Protein AF-A0A1M7CKA9-F1 (afdb_monomer)

pLDDT: mean 76.18, std 15.09, range [37.72, 97.0]

Secondary structure (DSSP, 8-state):
-HHHHHHHHHHHHHHHHHHHHHHHHHHHHHHHHHHHHHHHHHHHHHHHHHHHHHHHHHHHHHHHHHHHHHHH-B-TTS-B--TT-HHHHHHHHHHHHHHHHHHHHHHHHHHHHHHHHT--TT--HHHHHHHHHHHHHHHHHHH--SEEEEEHHHHHHHHT-SSHHHHHHHHHHHHHHSTTEEEEEGGGS-TTS-TTS----EEEEEETT-TTHHHHHHHHH--

Mean predicted aligned error: 18.53 Å

Structure (mmCIF, N/CA/C/O backbone):
data_AF-A0A1M7CKA9-F1
#
_entry.id   AF-A0A1M7CKA9-F1
#
loop_
_atom_site.group_PDB
_atom_site.id
_atom_site.type_symbol
_atom_site.label_atom_id
_atom_site.label_alt_id
_atom_site.label_comp_id
_atom_site.label_asym_id
_atom_site.label_entity_id
_atom_site.label_seq_id
_atom_site.pdbx_PDB_ins_code
_atom_site.Cartn_x
_atom_site.Cartn_y
_atom_site.Cartn_z
_atom_site.occupancy
_atom_site.B_iso_or_equiv
_atom_site.auth_seq_id
_atom_site.auth_comp_id
_atom_site.auth_asym_id
_atom_site.auth_atom_id
_atom_site.pdbx_PDB_model_num
ATOM 1 N N . MET A 1 1 ? 32.915 -2.656 -45.182 1.00 61.59 1 MET A N 1
ATOM 2 C CA . MET A 1 1 ? 31.502 -2.237 -45.080 1.00 61.59 1 MET A CA 1
ATOM 3 C C . MET A 1 1 ? 30.787 -2.844 -43.874 1.00 61.59 1 MET A C 1
ATOM 5 O O . MET A 1 1 ? 30.196 -2.078 -43.142 1.00 61.59 1 MET A O 1
ATOM 9 N N . GLY A 1 2 ? 30.867 -4.151 -43.584 1.00 77.25 2 GLY A N 1
ATOM 10 C CA . GLY A 1 2 ? 30.130 -4.726 -42.435 1.00 77.25 2 GLY A CA 1
ATOM 11 C C . GLY A 1 2 ? 30.556 -4.245 -41.034 1.00 77.25 2 GLY A C 1
ATOM 12 O O . GLY A 1 2 ? 29.707 -4.083 -40.169 1.00 77.25 2 GLY A O 1
ATOM 13 N N . GLY A 1 3 ? 31.848 -3.984 -40.802 1.00 84.38 3 GLY A N 1
ATOM 14 C CA . GLY A 1 3 ? 32.339 -3.559 -39.479 1.00 84.38 3 GLY A CA 1
ATOM 15 C C . GLY A 1 3 ? 31.969 -2.125 -39.086 1.00 84.38 3 GLY A C 1
ATOM 16 O O . GLY A 1 3 ? 31.786 -1.847 -37.911 1.00 84.38 3 GLY A O 1
ATOM 17 N N . GLU A 1 4 ? 31.824 -1.231 -40.062 1.00 88.88 4 GLU A N 1
ATOM 18 C CA . GLU A 1 4 ? 31.474 0.179 -39.837 1.00 88.88 4 GLU A CA 1
ATOM 19 C C . GLU A 1 4 ? 29.993 0.323 -39.465 1.00 88.88 4 GLU A C 1
ATOM 21 O O . GLU A 1 4 ? 29.666 0.989 -38.492 1.00 88.88 4 GLU A O 1
ATOM 26 N N . VAL A 1 5 ? 29.120 -0.437 -40.137 1.00 88.56 5 VAL A N 1
ATOM 27 C CA . VAL A 1 5 ? 27.686 -0.526 -39.809 1.00 88.56 5 VAL A CA 1
ATOM 28 C C . VAL A 1 5 ? 27.461 -1.108 -38.409 1.00 88.56 5 VAL A C 1
ATOM 30 O O . VAL A 1 5 ? 26.604 -0.633 -37.672 1.00 88.56 5 VAL A O 1
ATOM 33 N N . LEU A 1 6 ? 28.241 -2.120 -38.011 1.00 91.75 6 LEU A N 1
ATOM 34 C CA . LEU A 1 6 ? 28.154 -2.681 -36.659 1.00 91.75 6 LEU A CA 1
ATOM 35 C C . LEU A 1 6 ? 28.606 -1.685 -35.585 1.00 91.75 6 LEU A C 1
ATOM 37 O O . LEU A 1 6 ? 28.001 -1.638 -34.518 1.00 91.75 6 LEU A O 1
ATOM 41 N N . LEU A 1 7 ? 29.651 -0.896 -35.853 1.00 94.00 7 LEU A N 1
ATOM 42 C CA . LEU A 1 7 ? 30.114 0.148 -34.934 1.00 94.00 7 LEU A CA 1
ATOM 43 C C . LEU A 1 7 ? 29.067 1.251 -34.757 1.00 94.00 7 LEU A C 1
ATOM 45 O O . LEU A 1 7 ? 28.860 1.702 -33.636 1.00 94.00 7 LEU A O 1
ATOM 49 N N . GLU A 1 8 ? 28.386 1.640 -35.832 1.00 94.44 8 GLU A N 1
ATOM 50 C CA . GLU A 1 8 ? 27.325 2.650 -35.793 1.00 94.44 8 GLU A CA 1
ATOM 51 C C . GLU A 1 8 ? 26.109 2.163 -34.984 1.00 94.44 8 GLU A C 1
ATOM 53 O O . GLU A 1 8 ? 25.644 2.864 -34.088 1.00 94.44 8 GLU A O 1
ATOM 58 N N . GLN A 1 9 ? 25.684 0.910 -35.184 1.00 93.69 9 GLN A N 1
ATOM 59 C CA . GLN A 1 9 ? 24.617 0.281 -34.388 1.00 93.69 9 GLN A CA 1
ATOM 60 C C . GLN A 1 9 ? 24.980 0.135 -32.903 1.00 93.69 9 GLN A C 1
ATOM 62 O O . GLN A 1 9 ? 24.132 0.292 -32.025 1.00 93.69 9 GLN A O 1
ATOM 67 N N . LEU A 1 10 ? 26.241 -0.192 -32.604 1.00 95.00 10 LEU A N 1
ATOM 68 C CA . LEU A 1 10 ? 26.740 -0.256 -31.229 1.00 95.00 10 LEU A CA 1
ATOM 69 C C . LEU A 1 10 ? 26.755 1.128 -30.578 1.00 95.00 10 LEU A C 1
ATOM 71 O O . LEU A 1 10 ? 26.358 1.237 -29.422 1.00 95.00 10 LEU A O 1
ATOM 75 N N . ALA A 1 11 ? 27.174 2.166 -31.304 1.00 95.44 11 ALA A N 1
ATOM 76 C CA . ALA A 1 11 ? 27.199 3.535 -30.799 1.00 95.44 11 ALA A CA 1
ATOM 77 C C . ALA A 1 11 ? 25.789 4.049 -30.473 1.00 95.44 11 ALA A C 1
ATOM 79 O O . ALA A 1 11 ? 25.579 4.598 -29.395 1.00 95.44 11 ALA A O 1
ATOM 80 N N . GLU A 1 12 ? 24.816 3.801 -31.354 1.00 96.38 12 GLU A N 1
ATOM 81 C CA . GLU A 1 12 ? 23.409 4.149 -31.118 1.00 96.38 12 GLU A CA 1
ATOM 82 C C . GLU A 1 12 ? 22.859 3.435 -29.878 1.00 96.38 12 GLU A C 1
ATOM 84 O O . GLU A 1 12 ? 22.294 4.056 -28.981 1.00 96.38 12 GLU A O 1
ATOM 89 N N . ARG A 1 13 ? 23.117 2.129 -29.761 1.00 94.88 13 ARG A N 1
ATOM 90 C CA . ARG A 1 13 ? 22.670 1.344 -28.608 1.00 94.88 13 ARG A CA 1
ATOM 91 C C . ARG A 1 13 ? 23.343 1.763 -27.297 1.00 94.88 13 ARG A C 1
ATOM 93 O O . ARG A 1 13 ? 22.722 1.636 -26.245 1.00 94.88 13 ARG A O 1
ATOM 100 N N . VAL A 1 14 ? 24.597 2.218 -27.335 1.00 96.62 14 VAL A N 1
ATOM 101 C CA . VAL A 1 14 ? 25.282 2.777 -26.158 1.00 96.62 14 VAL A CA 1
ATOM 102 C C . VAL A 1 14 ? 24.628 4.090 -25.742 1.00 96.62 14 VAL A C 1
ATOM 104 O O . VAL A 1 14 ? 24.279 4.215 -24.574 1.00 96.62 14 VAL A O 1
ATOM 107 N N . ALA A 1 15 ? 24.365 5.002 -26.681 1.00 96.06 15 ALA A N 1
ATOM 108 C CA . ALA A 1 15 ? 23.693 6.268 -26.386 1.00 96.06 15 ALA A CA 1
ATOM 109 C C . ALA A 1 15 ? 22.289 6.056 -25.783 1.00 96.06 15 ALA A C 1
ATOM 111 O O . ALA A 1 15 ? 21.927 6.690 -24.792 1.00 96.06 15 ALA A O 1
ATOM 112 N N . ASP A 1 16 ? 21.522 5.101 -26.316 1.00 97.00 16 ASP A N 1
ATOM 113 C CA . ASP A 1 16 ? 20.218 4.715 -25.764 1.00 97.00 16 ASP A CA 1
ATOM 114 C C . ASP A 1 16 ? 20.313 4.166 -24.333 1.00 97.00 16 ASP A C 1
ATOM 116 O O . ASP A 1 16 ? 19.422 4.387 -23.508 1.00 97.00 16 ASP A O 1
ATOM 120 N N . LEU A 1 17 ? 21.363 3.394 -24.037 1.00 96.06 17 LEU A N 1
ATOM 121 C CA . LEU A 1 17 ? 21.592 2.855 -22.699 1.00 96.06 17 LEU A CA 1
ATOM 122 C C . LEU A 1 17 ? 22.029 3.948 -21.724 1.00 96.06 17 LEU A C 1
ATOM 124 O O . LEU A 1 17 ? 21.530 3.958 -20.604 1.00 96.06 17 LEU A O 1
ATOM 128 N N . GLU A 1 18 ? 22.893 4.872 -22.144 1.00 96.44 18 GLU A N 1
ATOM 129 C CA . GLU A 1 18 ? 23.312 6.027 -21.340 1.00 96.44 18 GLU A CA 1
ATOM 130 C C . GLU A 1 18 ? 22.104 6.886 -20.946 1.00 96.44 18 GLU A C 1
ATOM 132 O O . GLU A 1 18 ? 21.900 7.143 -19.762 1.00 96.44 18 GLU A O 1
ATOM 137 N N . ALA A 1 19 ? 21.223 7.204 -21.901 1.00 95.12 19 ALA A N 1
ATOM 138 C CA . ALA A 1 19 ? 19.998 7.957 -21.626 1.00 95.12 19 ALA A CA 1
ATOM 139 C C . ALA A 1 19 ? 19.041 7.216 -20.671 1.00 95.12 19 ALA A C 1
ATOM 141 O O . ALA A 1 19 ? 18.383 7.822 -19.825 1.00 95.12 19 ALA A O 1
ATOM 142 N N . LYS A 1 20 ? 18.950 5.882 -20.783 1.00 93.38 20 LYS A N 1
ATOM 143 C CA . LYS A 1 20 ? 18.147 5.068 -19.855 1.00 93.38 20 LYS A CA 1
ATOM 144 C C . LYS A 1 20 ? 18.738 5.039 -18.451 1.00 93.38 20 LYS A C 1
ATOM 146 O O . LYS A 1 20 ? 17.964 5.006 -17.500 1.00 93.38 20 LYS A O 1
ATOM 151 N N . VAL A 1 21 ? 20.064 5.005 -18.322 1.00 95.38 21 VAL A N 1
ATOM 152 C CA . VAL A 1 21 ? 20.744 5.049 -17.021 1.00 95.38 21 VAL A CA 1
ATOM 153 C C . VAL A 1 21 ? 20.491 6.395 -16.351 1.00 95.38 21 VAL A C 1
ATOM 155 O O . VAL A 1 21 ? 20.008 6.398 -15.225 1.00 95.38 21 VAL A O 1
ATOM 158 N N . GLU A 1 22 ? 20.673 7.506 -17.066 1.00 95.75 22 GLU A N 1
ATOM 159 C CA . GLU A 1 22 ? 20.406 8.856 -16.546 1.00 95.75 22 GLU A CA 1
ATOM 160 C C . GLU A 1 22 ? 18.954 9.000 -16.055 1.00 95.75 22 GLU A C 1
ATOM 162 O O . GLU A 1 22 ? 18.701 9.413 -14.925 1.00 95.75 22 GLU A O 1
ATOM 167 N N . ALA A 1 23 ? 17.976 8.530 -16.837 1.00 91.94 23 ALA A N 1
ATOM 168 C CA . ALA A 1 23 ? 16.571 8.554 -16.426 1.00 91.94 23 ALA A CA 1
ATOM 169 C C . ALA A 1 23 ? 16.270 7.679 -15.188 1.00 91.94 23 ALA A C 1
ATOM 171 O O . ALA A 1 23 ? 15.328 7.956 -14.438 1.00 91.94 23 ALA A O 1
ATOM 172 N N . GLN A 1 24 ? 17.024 6.593 -14.978 1.00 90.56 24 GLN A N 1
ATOM 173 C CA . GLN A 1 24 ? 16.893 5.760 -13.779 1.00 90.56 24 GLN A CA 1
ATOM 174 C C . GLN A 1 24 ? 17.547 6.412 -12.562 1.00 90.56 24 GLN A C 1
ATOM 176 O O . GLN A 1 24 ? 16.979 6.317 -11.476 1.00 90.56 24 GLN A O 1
ATOM 181 N N . GLU A 1 25 ? 18.679 7.091 -12.737 1.00 90.06 25 GLU A N 1
ATOM 182 C CA . GLU A 1 25 ? 19.339 7.867 -11.683 1.00 90.06 25 GLU A CA 1
ATOM 183 C C . GLU A 1 25 ? 18.416 8.988 -11.185 1.00 90.06 25 GLU A C 1
ATOM 185 O O . GLU A 1 25 ? 18.094 9.025 -10.000 1.00 90.06 25 GLU A O 1
ATOM 190 N N . GLU A 1 26 ? 17.832 9.785 -12.088 1.00 93.88 26 GLU A N 1
ATOM 191 C CA . GLU A 1 26 ? 16.864 10.833 -11.718 1.00 93.88 26 GLU A CA 1
ATOM 192 C C . GLU A 1 26 ? 15.628 10.275 -10.991 1.00 93.88 26 GLU A C 1
ATOM 194 O O . GLU A 1 26 ? 15.068 10.887 -10.070 1.00 93.88 26 GLU A O 1
ATOM 199 N N . ARG A 1 27 ? 15.156 9.095 -11.412 1.00 90.75 27 ARG A N 1
ATOM 200 C CA . ARG A 1 27 ? 14.055 8.405 -10.734 1.00 90.75 27 ARG A CA 1
ATOM 201 C C . ARG A 1 27 ? 14.474 7.924 -9.345 1.00 90.75 27 ARG A C 1
ATOM 203 O O . ARG A 1 27 ? 13.639 7.965 -8.440 1.00 90.75 27 ARG A O 1
ATOM 210 N N . GLY A 1 28 ? 15.713 7.462 -9.196 1.00 85.25 28 GLY A N 1
ATOM 211 C CA . GLY A 1 28 ? 16.326 7.083 -7.927 1.00 85.25 28 GLY A CA 1
ATOM 212 C C . GLY A 1 28 ? 16.326 8.250 -6.949 1.00 85.25 28 GLY A C 1
ATOM 213 O O . GLY A 1 28 ? 15.705 8.140 -5.893 1.00 85.25 28 GLY A O 1
ATOM 214 N N . ASP A 1 29 ? 16.871 9.392 -7.365 1.00 90.81 29 ASP A N 1
ATOM 215 C CA . ASP A 1 29 ? 16.938 10.614 -6.555 1.00 90.81 29 ASP A CA 1
ATOM 216 C C . ASP A 1 29 ? 15.545 11.066 -6.087 1.00 90.81 29 ASP A C 1
ATOM 218 O O . ASP A 1 29 ? 15.323 11.411 -4.925 1.00 90.81 29 ASP A O 1
ATOM 222 N N . ARG A 1 30 ? 14.547 11.012 -6.982 1.00 91.12 30 ARG A N 1
ATOM 223 C CA . ARG A 1 30 ? 13.160 11.351 -6.627 1.00 91.12 30 ARG A CA 1
ATOM 224 C C . ARG A 1 30 ? 12.568 10.383 -5.601 1.00 91.12 30 ARG A C 1
ATOM 226 O O . ARG A 1 30 ? 11.765 10.801 -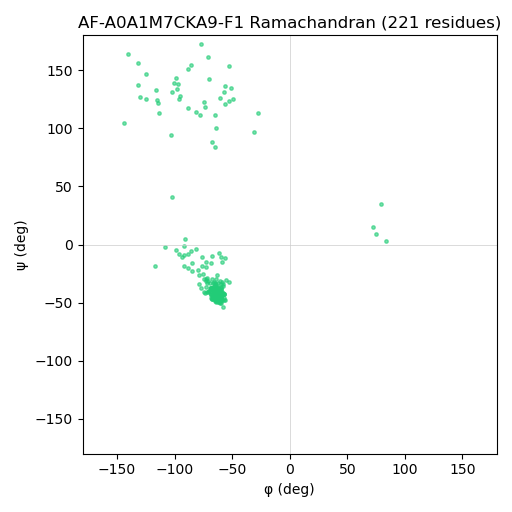4.765 1.00 91.12 30 ARG A O 1
ATOM 233 N N . LEU A 1 31 ? 12.874 9.091 -5.709 1.00 90.44 31 LEU A N 1
ATOM 234 C CA . LEU A 1 31 ? 12.381 8.092 -4.764 1.00 90.44 31 LEU A CA 1
ATOM 235 C C . LEU A 1 31 ? 13.048 8.244 -3.399 1.00 90.44 31 LEU A C 1
ATOM 237 O O . LEU A 1 31 ? 12.341 8.144 -2.401 1.00 90.44 31 LEU A O 1
ATOM 241 N N . GLU A 1 32 ? 14.348 8.526 -3.357 1.00 87.94 32 GLU A N 1
ATOM 242 C CA . GLU A 1 32 ? 15.089 8.786 -2.120 1.00 87.94 32 GLU A CA 1
ATOM 243 C C . GLU A 1 32 ? 14.500 9.989 -1.376 1.00 87.94 32 GLU A C 1
ATOM 245 O O . GLU A 1 32 ? 14.053 9.843 -0.239 1.00 87.94 32 GLU A O 1
ATOM 250 N N . ALA A 1 33 ? 14.307 11.118 -2.066 1.00 87.69 33 ALA A N 1
ATOM 251 C CA . ALA A 1 33 ? 13.666 12.299 -1.483 1.00 87.69 33 ALA A CA 1
ATOM 252 C C . ALA A 1 33 ? 12.244 12.015 -0.957 1.00 87.69 33 ALA A C 1
ATOM 254 O O . ALA A 1 33 ? 11.818 12.551 0.065 1.00 87.69 33 ALA A O 1
ATOM 255 N N . ARG A 1 34 ? 11.483 11.151 -1.644 1.00 87.69 34 ARG A N 1
ATOM 256 C CA . ARG A 1 34 ? 10.135 10.768 -1.200 1.00 87.69 34 ARG A CA 1
ATOM 257 C C . ARG A 1 34 ? 10.161 9.842 0.016 1.00 87.69 34 ARG A C 1
ATOM 259 O O . ARG A 1 34 ? 9.210 9.854 0.795 1.00 87.69 34 ARG A O 1
ATOM 266 N N . VAL A 1 35 ? 11.191 9.008 0.154 1.00 86.75 35 VAL A N 1
ATOM 267 C CA . VAL A 1 35 ? 11.383 8.164 1.338 1.00 86.75 35 VAL A CA 1
ATOM 268 C C . VAL A 1 35 ? 11.706 9.036 2.544 1.00 86.75 35 VAL A C 1
ATOM 270 O O . VAL A 1 35 ? 11.031 8.877 3.555 1.00 86.75 35 VAL A O 1
ATOM 273 N N . GLU A 1 36 ? 12.622 9.995 2.409 1.00 87.56 36 GLU A N 1
ATOM 274 C CA . GLU A 1 36 ? 12.954 10.948 3.479 1.00 87.56 36 GLU A CA 1
ATOM 275 C C . GLU A 1 36 ? 11.708 11.706 3.971 1.00 87.56 36 GLU A C 1
ATOM 277 O O . GLU A 1 36 ? 11.407 11.713 5.162 1.00 87.56 36 GLU A O 1
ATOM 282 N N . GLU A 1 37 ? 10.896 12.244 3.053 1.00 91.50 37 GLU A N 1
ATOM 283 C CA . GLU A 1 37 ? 9.640 12.930 3.401 1.00 91.50 37 GLU A CA 1
ATOM 284 C C . GLU A 1 37 ? 8.672 12.018 4.180 1.00 91.50 37 GLU A C 1
ATOM 286 O O . GLU A 1 37 ? 8.039 12.436 5.152 1.00 91.50 37 GLU A O 1
ATOM 291 N N . LEU A 1 38 ? 8.556 10.749 3.777 1.00 85.00 38 LEU A N 1
ATOM 292 C CA . LEU A 1 38 ? 7.701 9.779 4.463 1.00 85.00 38 LEU A CA 1
ATOM 293 C C . LEU A 1 38 ? 8.256 9.367 5.832 1.00 85.00 38 LEU A C 1
ATOM 295 O O . LEU A 1 38 ? 7.472 9.014 6.720 1.00 85.00 38 LEU A O 1
ATOM 299 N N . GLU A 1 39 ? 9.573 9.348 6.012 1.00 85.62 39 GLU A N 1
ATOM 300 C CA . GLU A 1 39 ? 10.209 9.085 7.303 1.00 85.62 39 GLU A CA 1
ATOM 301 C C . GLU A 1 39 ? 9.918 10.223 8.286 1.00 85.62 39 GLU A C 1
ATOM 303 O O . GLU A 1 39 ? 9.427 9.949 9.388 1.00 85.62 39 GLU A O 1
ATOM 308 N N . ASP A 1 40 ? 10.060 11.474 7.842 1.00 89.94 40 ASP A N 1
ATOM 309 C CA . ASP A 1 40 ? 9.714 12.671 8.618 1.00 89.94 40 ASP A CA 1
ATOM 310 C C . ASP A 1 40 ? 8.228 12.689 9.014 1.00 89.94 40 ASP A C 1
ATOM 312 O O . ASP A 1 40 ? 7.872 12.951 10.170 1.00 89.94 40 ASP A O 1
ATOM 316 N N . GLU A 1 41 ? 7.326 12.376 8.077 1.00 88.88 41 GLU A N 1
ATOM 317 C CA . GLU A 1 41 ? 5.891 12.270 8.367 1.00 88.88 41 GLU A CA 1
ATOM 318 C C . GLU A 1 41 ? 5.594 11.176 9.407 1.00 88.88 41 GLU A C 1
ATOM 320 O O . GLU A 1 41 ? 4.759 11.368 10.299 1.00 88.88 41 GLU A O 1
ATOM 325 N N . ASN A 1 42 ? 6.273 10.026 9.330 1.00 84.00 42 ASN A N 1
ATOM 326 C CA . ASN A 1 42 ? 6.090 8.946 10.301 1.00 84.00 42 ASN A CA 1
ATOM 327 C C . ASN A 1 42 ? 6.591 9.329 11.693 1.00 84.00 42 ASN A C 1
ATOM 329 O O . ASN A 1 42 ? 5.940 8.979 12.680 1.00 84.00 42 ASN A O 1
ATOM 333 N N . GLU A 1 43 ? 7.716 10.033 11.795 1.00 88.62 43 GLU A N 1
ATOM 334 C CA . GLU A 1 43 ? 8.221 10.515 13.080 1.00 88.62 43 GLU A CA 1
ATOM 335 C C . GLU A 1 43 ? 7.231 11.493 13.727 1.00 88.62 43 GLU A C 1
ATOM 337 O O . GLU A 1 43 ? 6.868 11.335 14.896 1.00 88.62 43 GLU A O 1
ATOM 342 N N . GLN A 1 44 ? 6.679 12.425 12.946 1.00 88.56 44 GLN A N 1
ATOM 343 C CA . GLN A 1 44 ? 5.648 13.350 13.425 1.00 88.56 44 GLN A CA 1
ATOM 344 C C . GLN A 1 44 ? 4.372 12.631 13.882 1.00 88.56 44 GLN A C 1
ATOM 346 O O . GLN A 1 44 ? 3.759 13.018 14.881 1.00 88.56 44 GLN A O 1
ATOM 351 N N . LEU A 1 45 ? 3.942 11.593 13.158 1.00 88.56 45 LEU A N 1
ATOM 352 C CA . LEU A 1 45 ? 2.776 10.795 13.544 1.00 88.56 45 LEU A CA 1
ATOM 353 C C . LEU A 1 45 ? 3.018 10.012 14.837 1.00 88.56 45 LEU A C 1
ATOM 355 O O . LEU A 1 45 ? 2.114 9.947 15.669 1.00 88.56 45 LEU A O 1
ATOM 359 N N . ARG A 1 46 ? 4.222 9.461 15.035 1.00 83.00 46 ARG A N 1
ATOM 360 C CA . ARG A 1 46 ? 4.601 8.793 16.291 1.00 83.00 46 ARG A CA 1
ATOM 361 C C . ARG A 1 46 ? 4.572 9.762 17.468 1.00 83.00 46 ARG A C 1
ATOM 363 O O . ARG A 1 46 ? 3.931 9.461 18.466 1.00 83.00 46 ARG A O 1
ATOM 370 N N . ALA A 1 47 ? 5.141 10.957 17.311 1.00 88.75 47 ALA A N 1
ATOM 371 C CA . ALA A 1 47 ? 5.119 11.971 18.365 1.00 88.75 47 ALA A CA 1
ATOM 372 C C . ALA A 1 47 ? 3.686 12.386 18.755 1.00 88.75 47 ALA A C 1
ATOM 374 O O . ALA A 1 47 ? 3.369 12.522 19.935 1.00 88.75 47 ALA A O 1
ATOM 375 N N . LYS A 1 48 ? 2.789 12.538 17.769 1.00 87.50 48 LYS A N 1
ATOM 376 C CA . LYS A 1 48 ? 1.363 12.813 18.025 1.00 87.50 48 LYS A CA 1
ATOM 377 C C . LYS A 1 48 ? 0.663 11.657 18.738 1.00 87.50 48 LYS A C 1
ATOM 379 O O . LYS A 1 48 ? -0.210 11.904 19.567 1.00 87.50 48 LYS A O 1
ATOM 384 N N . LEU A 1 49 ? 1.003 10.414 18.399 1.00 87.50 49 LEU A N 1
ATOM 385 C CA . LEU A 1 49 ? 0.449 9.238 19.065 1.00 87.50 49 LEU A CA 1
ATOM 386 C C . LEU A 1 49 ? 0.858 9.213 20.542 1.00 87.50 49 LEU A C 1
ATOM 388 O O . LEU A 1 49 ? -0.016 9.074 21.395 1.00 87.50 49 LEU A O 1
ATOM 392 N N . ASP A 1 50 ? 2.137 9.444 20.837 1.00 86.81 50 ASP A N 1
ATOM 393 C CA . ASP A 1 50 ? 2.654 9.501 22.209 1.00 86.81 50 ASP A CA 1
ATOM 394 C C . ASP A 1 50 ? 1.948 10.597 23.032 1.00 86.81 50 ASP A C 1
ATOM 396 O O . ASP A 1 50 ? 1.507 10.357 24.160 1.00 86.81 50 ASP A O 1
ATOM 400 N N . GLU A 1 51 ? 1.741 11.787 22.450 1.00 90.19 51 GLU A N 1
ATOM 401 C CA . GLU A 1 51 ? 0.990 12.875 23.094 1.00 90.19 51 GLU A CA 1
ATOM 402 C C . GLU A 1 51 ? -0.460 12.468 23.410 1.00 90.19 51 GLU A C 1
ATOM 404 O O . GLU A 1 51 ? -0.971 12.732 24.507 1.00 90.19 51 GLU A O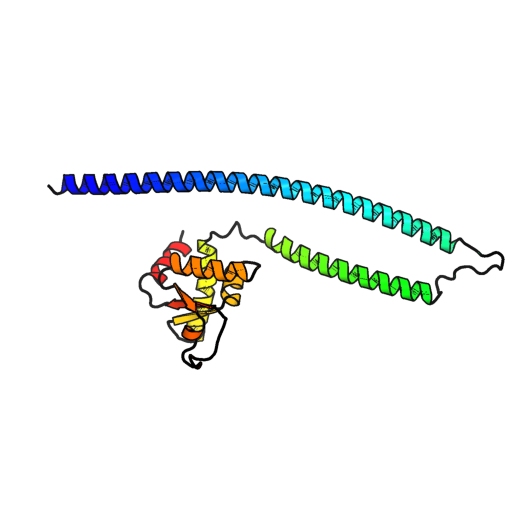 1
ATOM 409 N N . GLN A 1 52 ? -1.135 11.791 22.475 1.00 85.69 52 GLN A N 1
ATOM 410 C CA . GLN A 1 52 ? -2.493 11.300 22.703 1.00 85.69 52 GLN A CA 1
ATOM 411 C C . GLN A 1 52 ? -2.551 10.206 23.771 1.00 85.69 52 GLN A C 1
ATOM 413 O O . GLN A 1 52 ? -3.493 10.188 24.571 1.00 85.69 52 GLN A O 1
ATOM 418 N N . GLU A 1 53 ? -1.568 9.310 23.818 1.00 85.75 53 GLU A N 1
ATOM 419 C CA . GLU A 1 53 ? -1.480 8.283 24.855 1.00 85.75 53 GLU A CA 1
ATOM 420 C C . GLU A 1 53 ? -1.313 8.907 26.244 1.00 85.75 53 GLU A C 1
ATOM 422 O O . GLU A 1 53 ? -2.049 8.545 27.170 1.00 85.75 53 GLU A O 1
ATOM 427 N N . GLU A 1 54 ? -0.433 9.902 26.391 1.00 88.38 54 GLU A N 1
ATOM 428 C CA . GLU A 1 54 ? -0.289 10.653 27.640 1.00 88.38 54 GLU A CA 1
ATOM 429 C C . GLU A 1 54 ? -1.587 11.358 28.046 1.00 88.38 54 GLU A C 1
ATOM 431 O O . GLU A 1 54 ? -2.006 11.292 29.209 1.00 88.38 54 GLU A O 1
ATOM 436 N N . GLN A 1 55 ? -2.253 12.030 27.102 1.00 86.00 55 GLN A N 1
ATOM 437 C CA . GLN A 1 55 ? -3.521 12.700 27.373 1.00 86.00 55 GLN A CA 1
ATOM 438 C C . GLN A 1 55 ? -4.579 11.696 27.846 1.00 86.00 55 GLN A C 1
ATOM 440 O O . GLN A 1 55 ? -5.285 11.954 28.825 1.00 86.00 55 GLN A O 1
ATOM 445 N N . ASN A 1 56 ? -4.659 10.528 27.205 1.00 86.75 56 ASN A N 1
ATOM 446 C CA . ASN A 1 56 ? -5.591 9.470 27.582 1.00 86.75 56 ASN A CA 1
ATOM 447 C C . ASN A 1 56 ? -5.301 8.950 28.998 1.00 86.75 56 ASN A C 1
ATOM 449 O O . ASN A 1 56 ? -6.220 8.812 29.806 1.00 86.75 56 ASN A O 1
ATOM 453 N N . GLN A 1 57 ? -4.027 8.740 29.347 1.00 86.50 57 GLN A N 1
ATOM 454 C CA . GLN A 1 57 ? -3.626 8.353 30.703 1.00 86.50 57 GLN A CA 1
ATOM 455 C C . GLN A 1 57 ? -4.041 9.400 31.747 1.00 86.50 57 GLN A C 1
ATOM 457 O O . GLN A 1 57 ? -4.601 9.042 32.788 1.00 86.50 57 GLN A O 1
ATOM 462 N N . ARG A 1 58 ? -3.846 10.697 31.463 1.00 83.38 58 ARG A N 1
ATOM 463 C CA . ARG A 1 58 ? -4.279 11.790 32.355 1.00 83.38 58 ARG A CA 1
ATOM 464 C C . ARG A 1 58 ? -5.797 11.812 32.533 1.00 83.38 58 ARG A C 1
ATOM 466 O O . ARG A 1 58 ? -6.276 11.933 33.662 1.00 83.38 58 ARG A O 1
ATOM 473 N N . VAL A 1 59 ? -6.554 11.654 31.446 1.00 86.25 59 VAL A N 1
ATOM 474 C CA . VAL A 1 59 ? -8.024 11.585 31.491 1.00 86.25 59 VAL A CA 1
ATOM 475 C C . VAL A 1 59 ? -8.480 10.390 32.327 1.00 86.25 59 VAL A C 1
ATOM 477 O O . VAL A 1 59 ? -9.287 10.567 33.237 1.00 86.25 59 VAL A O 1
ATOM 480 N N . ARG A 1 60 ? -7.915 9.196 32.106 1.00 83.25 60 ARG A N 1
ATOM 481 C CA . ARG A 1 60 ? -8.226 7.992 32.898 1.00 83.25 60 ARG A CA 1
ATOM 482 C C . ARG A 1 60 ? -7.967 8.195 34.390 1.00 83.25 60 ARG A C 1
ATOM 484 O O . ARG A 1 60 ? -8.794 7.801 35.215 1.00 83.25 60 ARG A O 1
ATOM 491 N N . ALA A 1 61 ? -6.851 8.831 34.746 1.00 79.19 61 ALA A N 1
ATOM 492 C CA . ALA A 1 61 ? -6.531 9.144 36.137 1.00 79.19 61 ALA A CA 1
ATOM 493 C C . ALA A 1 61 ? -7.536 10.135 36.757 1.00 79.19 61 ALA A C 1
ATOM 495 O O . ALA A 1 61 ? -7.991 9.925 37.882 1.00 79.19 61 ALA A O 1
ATOM 496 N N . SER A 1 62 ? -7.927 11.183 36.021 1.00 74.88 62 SER A N 1
ATOM 497 C CA . SER A 1 62 ? -8.937 12.149 36.474 1.00 74.88 62 SER A CA 1
ATOM 498 C C . SER A 1 62 ? -10.305 11.497 36.664 1.00 74.88 62 SER A C 1
ATOM 500 O O . SER A 1 62 ? -10.939 11.703 37.694 1.00 74.88 62 SER A O 1
ATOM 502 N N . VAL A 1 63 ? -10.744 10.675 35.707 1.00 82.38 63 VAL A N 1
ATOM 503 C CA . VAL A 1 63 ? -12.017 9.945 35.792 1.00 82.38 63 VAL A CA 1
ATOM 504 C C . VAL A 1 63 ? -12.019 9.006 36.997 1.00 82.38 63 VAL A C 1
ATOM 506 O O . VAL A 1 63 ? -12.981 8.993 37.756 1.00 82.38 63 VAL A O 1
ATOM 509 N N . SER A 1 64 ? -10.923 8.280 37.233 1.00 80.56 64 SER A N 1
ATOM 510 C CA . SER A 1 64 ? -10.795 7.400 38.403 1.00 80.56 64 SER A CA 1
ATOM 511 C C . SER A 1 64 ? -10.910 8.170 39.721 1.00 80.56 64 SER A C 1
ATOM 513 O O . SER A 1 64 ? -11.567 7.698 40.646 1.00 80.56 64 SER A O 1
ATOM 515 N N . ARG A 1 65 ? -10.314 9.370 39.805 1.00 73.75 65 ARG A N 1
ATOM 516 C CA . ARG A 1 65 ? -10.461 10.248 40.974 1.00 73.75 65 ARG A CA 1
ATOM 517 C C . ARG A 1 65 ? -11.918 10.671 41.167 1.00 73.75 65 ARG A C 1
ATOM 519 O O . ARG A 1 65 ? -12.442 10.472 42.250 1.00 73.75 65 ARG A O 1
ATOM 526 N N . ILE A 1 66 ? -12.581 11.151 40.114 1.00 78.25 66 ILE A N 1
ATOM 527 C CA . ILE A 1 66 ? -13.994 11.564 40.172 1.00 78.25 66 ILE A CA 1
ATOM 528 C C . ILE A 1 66 ? -14.893 10.403 40.613 1.00 78.25 66 ILE A C 1
ATOM 530 O O . ILE A 1 66 ? -15.770 10.599 41.443 1.00 78.25 66 ILE A O 1
ATOM 534 N N . ILE A 1 67 ? -14.675 9.189 40.096 1.00 78.06 67 ILE A N 1
ATOM 535 C CA . ILE A 1 67 ? -15.441 8.003 40.508 1.00 78.06 67 ILE A CA 1
ATOM 536 C C . ILE A 1 67 ? -15.290 7.751 42.011 1.00 78.06 67 ILE A C 1
ATOM 538 O O . ILE A 1 67 ? -16.277 7.439 42.676 1.00 78.06 67 ILE A O 1
ATOM 542 N N . ASN A 1 68 ? -14.075 7.878 42.548 1.00 71.00 68 ASN A N 1
ATOM 543 C CA . ASN A 1 68 ? -13.838 7.717 43.981 1.00 71.00 68 ASN A CA 1
ATOM 544 C C . ASN A 1 68 ? -14.496 8.844 44.785 1.00 71.00 68 ASN A C 1
ATOM 546 O O . ASN A 1 68 ? -15.216 8.546 45.732 1.00 71.00 68 ASN A O 1
ATOM 550 N N . ASP A 1 69 ? -14.346 10.099 44.355 1.00 73.31 69 ASP A N 1
ATOM 551 C CA . ASP A 1 69 ? -14.967 11.258 45.007 1.00 73.31 69 ASP A CA 1
ATOM 552 C C . ASP A 1 69 ? -16.504 11.122 45.037 1.00 73.31 69 ASP A C 1
ATOM 554 O O . ASP A 1 69 ? -17.134 11.389 46.056 1.00 73.31 69 ASP A O 1
ATOM 558 N N . VAL A 1 70 ? -17.120 10.645 43.947 1.00 70.88 70 VAL A N 1
ATOM 559 C CA . VAL A 1 70 ? -18.569 10.387 43.854 1.00 70.88 70 VAL A CA 1
ATOM 560 C C . VAL A 1 70 ? -19.002 9.208 44.730 1.00 70.88 70 VAL A C 1
ATOM 562 O O . VAL A 1 70 ? -20.072 9.266 45.329 1.00 70.88 70 VAL A O 1
ATOM 565 N N . ARG A 1 71 ? -18.196 8.143 44.833 1.00 65.94 71 ARG A N 1
ATOM 566 C CA . ARG A 1 71 ? -18.476 7.012 45.740 1.00 65.94 71 ARG A CA 1
ATOM 567 C C . ARG A 1 71 ? -18.396 7.412 47.209 1.00 65.94 71 ARG A C 1
ATOM 569 O O . ARG A 1 71 ? -19.176 6.912 48.014 1.00 65.94 71 ARG A O 1
ATOM 576 N N . GLU A 1 72 ? -17.438 8.266 47.556 1.00 64.94 72 GLU A N 1
ATOM 577 C CA . GLU A 1 72 ? -17.256 8.782 48.915 1.00 64.94 72 GLU A CA 1
ATOM 578 C C . GLU A 1 72 ? -18.284 9.870 49.262 1.00 64.94 72 GLU A C 1
ATOM 580 O O . GLU A 1 72 ? -18.548 10.116 50.442 1.00 64.94 72 GLU A O 1
ATOM 585 N N . TYR A 1 73 ? -18.923 10.472 48.253 1.00 65.50 73 TYR A N 1
ATOM 586 C CA . TYR A 1 73 ? -20.017 11.417 48.434 1.00 65.50 73 TYR A CA 1
ATOM 587 C C . TYR A 1 73 ? -21.232 10.727 49.072 1.00 65.50 73 TYR A C 1
ATOM 589 O O . TYR A 1 73 ? -22.019 10.037 48.422 1.00 65.50 73 TYR A O 1
ATOM 597 N N . SER A 1 74 ? -21.384 10.926 50.379 1.00 57.19 74 SER A N 1
ATOM 598 C CA . SER A 1 74 ? -22.593 10.590 51.130 1.00 57.19 74 SER A CA 1
ATOM 599 C C . SER A 1 74 ? -23.463 11.838 51.218 1.00 57.19 74 SER A C 1
ATOM 601 O O . SER A 1 74 ? -22.976 12.902 51.605 1.00 57.19 74 SER A O 1
ATOM 603 N N . SER A 1 75 ? -24.735 11.734 50.842 1.00 57.69 75 SER A N 1
ATOM 604 C CA . SER A 1 75 ? -25.674 12.845 50.991 1.00 57.69 75 SER A CA 1
ATOM 605 C C . SER A 1 75 ? -26.018 13.073 52.476 1.00 57.69 75 SER A C 1
ATOM 607 O O . SER A 1 75 ? -25.828 12.193 53.320 1.00 57.69 75 SER A O 1
ATOM 609 N N . GLU A 1 76 ? -26.544 14.256 52.817 1.00 55.19 76 GLU A N 1
ATOM 610 C CA . GLU A 1 76 ? -26.952 14.607 54.191 1.00 55.19 76 GLU A CA 1
ATOM 611 C C . GLU A 1 76 ? -28.032 13.670 54.780 1.00 55.19 76 GLU A C 1
ATOM 613 O O . GLU A 1 76 ? -28.223 13.651 55.995 1.00 55.19 76 GLU A O 1
ATOM 618 N N . ASP A 1 77 ? -28.714 12.868 53.950 1.00 57.16 77 ASP A N 1
ATOM 619 C CA . ASP A 1 77 ? -29.722 11.887 54.378 1.00 57.16 77 ASP A CA 1
ATOM 620 C C . ASP A 1 77 ? -29.161 10.469 54.632 1.00 57.16 77 ASP A C 1
ATOM 622 O O . ASP A 1 77 ? -29.899 9.577 55.057 1.00 57.16 77 ASP A O 1
ATOM 626 N N . GLY A 1 78 ? -27.855 10.260 54.422 1.00 58.12 78 GLY A N 1
ATOM 627 C CA . GLY A 1 78 ? -27.185 8.971 54.601 1.00 58.12 78 GLY A CA 1
ATOM 628 C C . GLY A 1 78 ? -27.291 8.018 53.406 1.00 58.12 78 GLY A C 1
ATOM 629 O O . GLY A 1 78 ? -26.775 6.901 53.486 1.00 58.12 78 GLY A O 1
ATOM 630 N N . SER A 1 79 ? -27.913 8.426 52.296 1.00 56.28 79 SER A N 1
ATOM 631 C CA . SER A 1 79 ? -27.833 7.694 51.033 1.00 56.28 79 SER A CA 1
ATOM 632 C C . SER A 1 79 ? -26.452 7.892 50.403 1.00 56.28 79 SER A C 1
ATOM 634 O O . SER A 1 79 ? -26.027 9.005 50.084 1.00 56.28 79 SER A O 1
ATOM 636 N N . SER A 1 80 ? -25.717 6.791 50.239 1.00 59.47 80 SER A N 1
ATOM 637 C CA . SER A 1 80 ? -24.567 6.753 49.341 1.00 59.47 80 SER A CA 1
ATOM 638 C C . SER A 1 80 ? -25.050 6.427 47.931 1.00 59.47 80 SER A C 1
ATOM 640 O O . SER A 1 80 ? -26.095 5.792 47.743 1.00 59.47 80 SER A O 1
ATOM 642 N N . VAL A 1 81 ? -24.293 6.854 46.920 1.00 57.56 81 VAL A N 1
ATOM 643 C CA . VAL A 1 81 ? -24.480 6.358 45.555 1.00 57.56 81 VAL A CA 1
ATOM 644 C C . VAL A 1 81 ? -24.075 4.883 45.560 1.00 57.56 81 VAL A C 1
ATOM 646 O O . VAL A 1 81 ? -22.910 4.538 45.375 1.00 57.56 81 VAL A O 1
ATOM 649 N N . ASP A 1 82 ? -25.034 4.010 45.865 1.00 60.03 82 ASP A N 1
ATOM 650 C CA . ASP A 1 82 ? -24.822 2.571 45.889 1.00 60.03 82 ASP A CA 1
ATOM 651 C C . ASP A 1 82 ? -24.303 2.118 44.515 1.00 60.03 82 ASP A C 1
ATOM 653 O O . ASP A 1 82 ? -24.858 2.470 43.468 1.00 60.03 82 ASP A O 1
ATOM 657 N N . ALA A 1 83 ? -23.224 1.333 44.513 1.00 53.69 83 ALA A N 1
ATOM 658 C CA . ALA A 1 83 ? -22.581 0.812 43.306 1.00 53.69 83 ALA A CA 1
ATOM 659 C C . ALA A 1 83 ? -23.530 -0.055 42.452 1.00 53.69 83 ALA A C 1
ATOM 661 O O . ALA A 1 83 ? -23.208 -0.389 41.312 1.00 53.69 83 ALA A O 1
ATOM 662 N N . THR A 1 84 ? -24.699 -0.394 42.996 1.00 54.34 84 THR A N 1
ATOM 663 C CA . THR A 1 84 ? -25.798 -1.112 42.348 1.00 54.34 84 THR A CA 1
ATOM 664 C C . THR A 1 84 ? -26.838 -0.213 41.670 1.00 54.34 84 THR A C 1
ATOM 666 O O . THR A 1 84 ? -27.835 -0.729 41.162 1.00 54.34 84 THR A O 1
ATOM 669 N N . SER A 1 85 ? -26.636 1.112 41.624 1.00 61.31 85 SER A N 1
ATOM 670 C CA . SER A 1 85 ? -27.552 2.026 40.933 1.00 61.31 85 SER A CA 1
ATOM 671 C C . SER A 1 85 ? -27.720 1.611 39.458 1.00 61.31 85 SER A C 1
ATOM 673 O O . SER A 1 85 ? -26.731 1.592 38.715 1.00 61.31 85 SER A O 1
ATOM 675 N N . PRO A 1 86 ? -28.949 1.301 38.995 1.00 61.66 86 PRO A N 1
ATOM 676 C CA . PRO A 1 86 ? -29.199 0.780 37.648 1.00 61.66 86 PRO A CA 1
ATOM 677 C C . PRO A 1 86 ? -28.656 1.675 36.528 1.00 61.66 86 PRO A C 1
ATOM 679 O O . PRO A 1 86 ? -28.240 1.177 35.485 1.00 61.66 86 PRO A O 1
ATOM 682 N N . ASN A 1 87 ? -28.618 2.989 36.762 1.00 63.34 87 ASN A N 1
ATOM 683 C CA . ASN A 1 87 ? -28.119 3.960 35.790 1.00 63.34 87 ASN A CA 1
ATOM 684 C C . ASN A 1 87 ? -26.595 3.881 35.617 1.00 63.34 87 ASN A C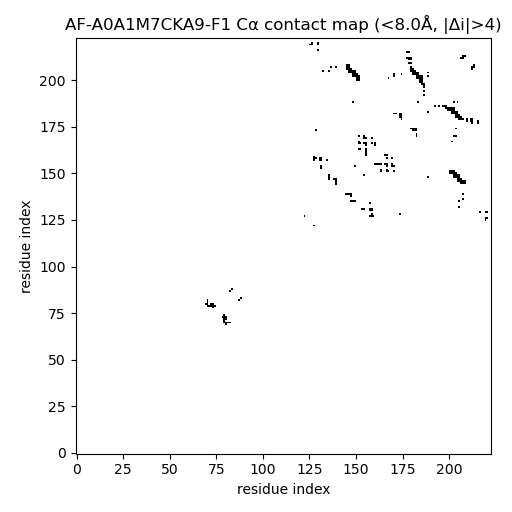 1
ATOM 686 O O . ASN A 1 87 ? -26.124 3.905 34.486 1.00 63.34 87 ASN A O 1
ATOM 690 N N . LEU A 1 88 ? -25.830 3.702 36.703 1.00 61.97 88 LEU A N 1
ATOM 691 C CA . LEU A 1 88 ? -24.369 3.548 36.631 1.00 61.97 88 LEU A CA 1
ATOM 692 C C . LEU A 1 88 ? -23.972 2.237 35.946 1.00 61.97 88 LEU A C 1
ATOM 694 O O . LEU A 1 88 ? -23.011 2.203 35.182 1.00 61.97 88 LEU A O 1
ATOM 698 N N . VAL A 1 89 ? -24.730 1.164 36.187 1.00 62.69 89 VAL A N 1
ATOM 699 C CA . VAL A 1 89 ? -24.514 -0.131 35.527 1.00 62.69 89 VAL A CA 1
ATOM 700 C C . VAL A 1 89 ? -24.787 -0.030 34.023 1.00 62.69 89 VAL A C 1
ATOM 702 O O . VAL A 1 89 ? -24.003 -0.541 33.223 1.00 62.69 89 VAL A O 1
ATOM 705 N N . ALA A 1 90 ? -25.863 0.656 33.626 1.00 67.75 90 ALA A N 1
ATOM 706 C CA . ALA A 1 90 ? -26.199 0.864 32.219 1.00 67.75 90 ALA A CA 1
ATOM 707 C C . ALA A 1 90 ? -25.164 1.744 31.493 1.00 67.75 90 ALA A C 1
ATOM 709 O O . ALA A 1 90 ? -24.760 1.434 30.374 1.00 67.75 90 ALA A O 1
ATOM 710 N N . GLU A 1 91 ? -24.693 2.811 32.137 1.00 69.56 91 GLU A N 1
ATOM 711 C CA . GLU A 1 91 ? -23.705 3.725 31.558 1.00 69.56 91 GLU A CA 1
ATOM 712 C C . GLU A 1 91 ? -22.318 3.071 31.445 1.00 69.56 91 GLU A C 1
ATOM 714 O O . GLU A 1 91 ? -21.671 3.168 30.403 1.00 69.56 91 GLU A O 1
ATOM 719 N N . ALA A 1 92 ? -21.905 2.291 32.452 1.00 67.50 92 ALA A N 1
ATOM 720 C CA . ALA A 1 92 ? -20.680 1.493 32.391 1.00 67.50 92 ALA A CA 1
ATOM 721 C C . ALA A 1 92 ? -20.722 0.427 31.281 1.00 67.50 92 ALA A C 1
ATOM 723 O O . ALA A 1 92 ? -19.708 0.186 30.623 1.00 67.50 92 ALA A O 1
ATOM 724 N N . ALA A 1 93 ? -21.884 -0.191 31.043 1.00 69.12 93 ALA A N 1
ATOM 725 C CA . ALA A 1 93 ? -22.063 -1.148 29.954 1.00 69.12 93 ALA A CA 1
ATOM 726 C C . ALA A 1 93 ? -21.946 -0.480 28.573 1.00 69.12 93 ALA A C 1
ATOM 728 O O . ALA A 1 93 ? -21.263 -1.015 27.699 1.00 69.12 93 ALA A O 1
ATOM 729 N N . ASN A 1 94 ? -22.541 0.703 28.391 1.00 72.31 94 ASN A N 1
ATOM 730 C CA . ASN A 1 94 ? -22.439 1.459 27.139 1.00 72.31 94 ASN A CA 1
ATOM 731 C C . ASN A 1 94 ? -20.998 1.901 26.856 1.00 72.31 94 ASN A C 1
ATOM 733 O O . ASN A 1 94 ? -20.481 1.636 25.773 1.00 72.31 94 ASN A O 1
ATOM 737 N N . VAL A 1 95 ? -20.317 2.487 27.845 1.00 75.62 95 VAL A N 1
ATOM 738 C CA . VAL A 1 95 ? -18.914 2.909 27.696 1.00 75.62 95 VAL A CA 1
ATOM 739 C C . VAL A 1 95 ? -17.996 1.707 27.446 1.00 75.62 95 VAL A C 1
ATOM 741 O O . VAL A 1 95 ? -17.068 1.791 26.642 1.00 75.62 95 VAL A O 1
ATOM 744 N N . GLY A 1 96 ? -18.267 0.565 28.086 1.00 74.19 96 GLY A N 1
ATOM 745 C CA . GLY A 1 96 ? -17.565 -0.691 27.820 1.00 74.19 96 GLY A CA 1
ATOM 746 C C . GLY A 1 96 ? -17.737 -1.183 26.379 1.00 74.19 96 GLY A C 1
ATOM 747 O O . GLY A 1 96 ? -16.759 -1.617 25.770 1.00 74.19 96 GLY A O 1
ATOM 748 N N . GLY A 1 97 ? -18.946 -1.067 25.821 1.00 76.50 97 GLY A N 1
ATOM 749 C CA . GLY A 1 97 ? -19.232 -1.385 24.419 1.00 76.50 97 GLY A CA 1
ATOM 750 C C . GLY A 1 97 ? -18.493 -0.468 23.444 1.00 76.50 97 GLY A C 1
ATOM 751 O O . GLY A 1 97 ? -17.804 -0.946 22.547 1.00 76.50 97 GLY A O 1
ATOM 752 N N . GLU A 1 98 ? -18.535 0.846 23.670 1.00 75.62 98 GLU A N 1
ATOM 753 C CA . GLU A 1 98 ? -17.834 1.822 22.823 1.00 75.62 98 GLU A CA 1
ATOM 754 C C . GLU A 1 98 ? -16.308 1.625 22.835 1.00 75.62 98 GLU A C 1
ATOM 756 O O . GLU A 1 98 ? -15.644 1.738 21.798 1.00 75.62 98 GLU A O 1
ATOM 761 N N . LEU A 1 99 ? -15.737 1.290 23.998 1.00 75.88 99 LEU A N 1
ATOM 762 C CA . LEU A 1 99 ? -14.318 0.948 24.134 1.00 75.88 99 LEU A CA 1
ATOM 763 C C . LEU A 1 99 ? -13.965 -0.337 23.389 1.00 75.88 99 LEU A C 1
ATOM 765 O O . LEU A 1 99 ? -12.925 -0.386 22.733 1.00 75.88 99 LEU A O 1
ATOM 769 N N . TYR A 1 100 ? -14.816 -1.358 23.471 1.00 76.00 100 TYR A N 1
ATOM 770 C CA . TYR A 1 100 ? -14.629 -2.608 22.741 1.00 76.00 100 TYR A CA 1
ATOM 771 C C . TYR A 1 100 ? -14.619 -2.373 21.224 1.00 76.00 100 TYR A C 1
ATOM 773 O O . TYR A 1 100 ? -13.672 -2.781 20.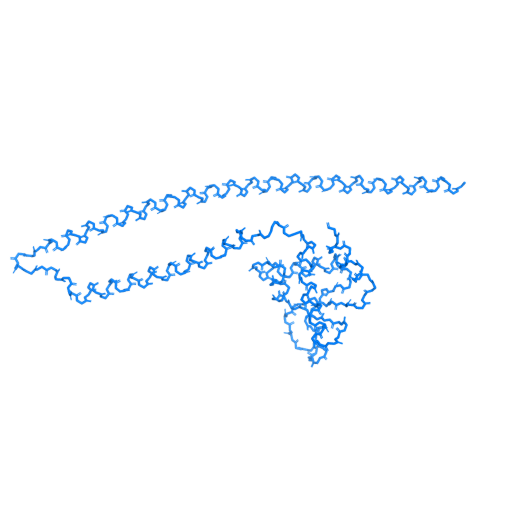554 1.00 76.00 100 TYR A O 1
ATOM 781 N N . ASP A 1 101 ? -15.580 -1.610 20.702 1.00 77.00 101 ASP A N 1
ATOM 782 C CA . ASP A 1 101 ? -15.659 -1.266 19.276 1.00 77.00 101 ASP A CA 1
ATOM 783 C C . ASP A 1 101 ? -14.478 -0.400 18.812 1.00 77.00 101 ASP A C 1
ATOM 785 O O . ASP A 1 101 ? -14.036 -0.470 17.663 1.00 77.00 101 ASP A O 1
ATOM 789 N N . CYS A 1 102 ? -13.957 0.460 19.688 1.00 72.31 102 CYS A N 1
ATOM 790 C CA . CYS A 1 102 ? -12.751 1.239 19.417 1.00 72.31 102 CYS A CA 1
ATOM 791 C C . CYS A 1 102 ? -11.502 0.344 19.360 1.00 72.31 102 CYS A C 1
ATOM 793 O O . CYS A 1 102 ? -10.677 0.485 18.457 1.00 72.31 102 CYS A O 1
ATOM 795 N N . ILE A 1 103 ? -11.380 -0.610 20.288 1.00 73.69 103 ILE A N 1
ATOM 796 C CA . ILE A 1 103 ? -10.273 -1.571 20.328 1.00 73.69 103 ILE A CA 1
ATOM 797 C C . ILE A 1 103 ? -10.315 -2.506 19.119 1.00 73.69 103 ILE A C 1
ATOM 799 O O . ILE A 1 103 ? -9.268 -2.740 18.523 1.00 73.69 103 ILE A O 1
ATOM 803 N N . GLU A 1 104 ? -11.483 -3.015 18.722 1.00 76.19 104 GLU A N 1
ATOM 804 C CA . GLU A 1 104 ? -11.605 -3.865 17.531 1.00 76.19 104 GLU A CA 1
ATOM 805 C C . GLU A 1 104 ? -11.242 -3.099 16.255 1.00 76.19 104 GLU A C 1
ATOM 807 O O . GLU A 1 104 ? -10.386 -3.557 15.501 1.00 76.19 104 GLU A O 1
ATOM 812 N N . ARG A 1 105 ? -11.739 -1.868 16.074 1.00 73.69 105 ARG A N 1
ATOM 813 C CA . ARG A 1 105 ? -11.303 -1.011 14.955 1.00 73.69 105 ARG A CA 1
ATOM 814 C C . ARG A 1 105 ? -9.801 -0.723 14.985 1.00 73.69 105 ARG A C 1
ATOM 816 O O . ARG A 1 105 ? -9.152 -0.701 13.943 1.00 73.69 105 ARG A O 1
ATOM 823 N N . SER A 1 106 ? -9.226 -0.516 16.168 1.00 70.00 106 SER A N 1
ATOM 824 C CA . SER A 1 106 ? -7.781 -0.325 16.323 1.00 70.00 106 SER A CA 1
ATOM 825 C C . SER A 1 106 ? -6.994 -1.591 15.971 1.00 70.00 106 SER A C 1
ATOM 827 O O . SER A 1 106 ? -5.970 -1.497 15.301 1.00 70.00 106 SER A O 1
ATOM 829 N N . LYS A 1 107 ? -7.481 -2.785 16.330 1.00 69.00 107 LYS A N 1
ATOM 830 C CA . LYS A 1 107 ? -6.877 -4.064 15.921 1.00 69.00 107 LYS A CA 1
ATOM 831 C C . LYS A 1 107 ? -6.978 -4.299 14.419 1.00 69.00 107 LYS A C 1
ATOM 833 O O . LYS A 1 107 ? -6.008 -4.772 13.838 1.00 69.00 107 LYS A O 1
ATOM 838 N N . GLU A 1 108 ? -8.099 -3.959 13.789 1.00 67.44 108 GLU A N 1
ATOM 839 C CA . GLU A 1 108 ? -8.245 -4.007 12.330 1.00 67.44 108 GLU A CA 1
ATOM 840 C C . GLU A 1 108 ? -7.246 -3.057 11.657 1.00 67.44 108 GLU A C 1
ATOM 842 O O . GLU A 1 108 ? -6.490 -3.473 10.779 1.00 67.44 108 GLU A O 1
ATOM 847 N N . ASN A 1 109 ? -7.139 -1.818 12.145 1.00 66.31 109 ASN A N 1
ATOM 848 C CA . ASN A 1 109 ? -6.165 -0.837 11.661 1.00 66.31 109 ASN A CA 1
ATOM 849 C C . ASN A 1 109 ? -4.712 -1.278 11.907 1.00 66.31 109 ASN A C 1
ATOM 851 O O . ASN A 1 109 ? -3.858 -1.132 11.035 1.00 66.31 109 ASN A O 1
ATOM 855 N N . ALA A 1 110 ? -4.417 -1.874 13.061 1.00 60.25 110 ALA A N 1
ATOM 856 C CA . ALA A 1 110 ? -3.120 -2.473 13.355 1.00 60.25 110 ALA A CA 1
ATOM 857 C C . ALA A 1 110 ? -2.861 -3.715 12.489 1.00 60.25 110 ALA A C 1
ATOM 859 O O . ALA A 1 110 ? -1.719 -3.988 12.142 1.00 60.25 110 ALA A O 1
ATOM 860 N N . GLY A 1 111 ? -3.900 -4.446 12.083 1.00 55.94 111 GLY A N 1
ATOM 861 C CA . GLY A 1 111 ? -3.841 -5.501 11.073 1.00 55.94 111 GLY A CA 1
ATOM 862 C C . GLY A 1 111 ? -3.419 -4.962 9.704 1.00 55.94 111 GLY A C 1
ATOM 863 O O . GLY A 1 111 ? -2.560 -5.554 9.051 1.00 55.94 111 GLY A O 1
ATOM 864 N N . LEU A 1 112 ? -3.935 -3.792 9.314 1.00 56.56 112 LEU A N 1
ATOM 865 C CA . LEU A 1 112 ? -3.500 -3.065 8.114 1.00 56.56 112 LEU A CA 1
ATOM 866 C C . LEU A 1 112 ? -2.054 -2.558 8.236 1.00 56.56 112 LEU A C 1
ATOM 868 O O . LEU A 1 112 ? -1.317 -2.547 7.253 1.00 56.56 112 LEU A O 1
ATOM 872 N N . LEU A 1 113 ? -1.607 -2.194 9.440 1.00 48.81 113 LEU A N 1
ATOM 873 C CA . LEU A 1 113 ? -0.200 -1.871 9.701 1.00 48.81 113 LEU A CA 1
ATOM 874 C C . LEU A 1 113 ? 0.686 -3.127 9.755 1.00 48.81 113 LEU A C 1
ATOM 876 O O . LEU A 1 113 ? 1.835 -3.076 9.331 1.00 48.81 113 LEU A O 1
ATOM 880 N N . ASN A 1 114 ? 0.155 -4.279 10.169 1.00 45.91 114 ASN A N 1
ATOM 881 C CA . ASN A 1 114 ? 0.863 -5.561 10.171 1.00 45.91 114 ASN A CA 1
ATOM 882 C C . ASN A 1 114 ? 1.066 -6.153 8.767 1.00 45.91 114 ASN A C 1
ATOM 884 O O . ASN A 1 114 ? 1.939 -7.005 8.586 1.00 45.91 114 ASN A O 1
ATOM 888 N N . PHE A 1 115 ? 0.355 -5.647 7.755 1.00 37.81 115 PHE A N 1
ATOM 889 C CA . PHE A 1 115 ? 0.737 -5.833 6.352 1.00 37.81 115 PHE A CA 1
ATOM 890 C C . PHE A 1 115 ? 2.098 -5.189 6.024 1.00 37.81 115 PHE A C 1
ATOM 892 O O . PHE A 1 115 ? 2.792 -5.679 5.136 1.00 37.81 115 PHE A O 1
ATOM 899 N N . LYS A 1 116 ? 2.535 -4.142 6.750 1.00 43.22 116 LYS A N 1
ATOM 900 C CA . LYS A 1 116 ? 3.896 -3.586 6.608 1.00 43.22 116 LYS A CA 1
ATOM 901 C C . LYS A 1 116 ? 4.958 -4.420 7.331 1.00 43.22 116 LYS A C 1
ATOM 903 O O . LYS A 1 116 ? 6.066 -4.516 6.819 1.00 43.22 116 LYS A O 1
ATOM 908 N N . THR A 1 117 ? 4.654 -5.044 8.472 1.00 37.72 117 THR A N 1
ATOM 909 C CA . THR A 1 117 ? 5.622 -5.883 9.220 1.00 37.72 117 THR A CA 1
ATOM 910 C C . THR A 1 117 ? 5.779 -7.289 8.642 1.00 37.72 117 THR A C 1
ATOM 912 O O . THR A 1 117 ? 6.812 -7.919 8.842 1.00 37.72 117 THR A O 1
ATOM 915 N N . LYS A 1 118 ? 4.790 -7.768 7.878 1.00 38.75 118 LYS A N 1
ATOM 916 C CA . LYS A 1 118 ? 4.922 -8.908 6.959 1.00 38.75 118 LYS A CA 1
ATOM 917 C C . LYS A 1 118 ? 5.055 -8.440 5.511 1.00 38.75 118 LYS A C 1
ATOM 919 O O . LYS A 1 118 ? 4.472 -9.046 4.616 1.00 38.75 118 LYS A O 1
ATOM 924 N N . ARG A 1 119 ? 5.823 -7.380 5.251 1.00 40.34 119 ARG A N 1
ATOM 925 C CA . ARG A 1 119 ? 6.438 -7.269 3.929 1.00 40.34 119 ARG A CA 1
ATOM 926 C C . ARG A 1 119 ? 7.415 -8.451 3.848 1.00 40.34 119 ARG A C 1
ATOM 928 O O . ARG A 1 119 ? 8.394 -8.424 4.594 1.00 40.34 119 ARG A O 1
ATOM 935 N N . PRO A 1 120 ? 7.202 -9.486 3.009 1.00 42.28 120 PRO A N 1
ATOM 936 C CA . PRO A 1 120 ? 8.379 -10.134 2.446 1.00 42.28 120 PRO A CA 1
ATOM 937 C C . PRO A 1 120 ? 9.228 -8.992 1.874 1.00 42.28 120 PRO A C 1
ATOM 939 O O . PRO A 1 120 ? 8.644 -8.043 1.330 1.00 42.28 120 PRO A O 1
ATOM 942 N N . GLU A 1 121 ? 10.540 -9.008 2.136 1.00 43.66 121 GLU A N 1
ATOM 943 C CA . GLU A 1 121 ? 11.527 -8.066 1.580 1.00 43.66 121 GLU A CA 1
ATOM 944 C C . GLU A 1 121 ? 11.019 -7.569 0.237 1.00 43.66 121 GLU A C 1
ATOM 946 O O . GLU A 1 121 ? 10.755 -8.403 -0.618 1.00 43.66 121 GLU A O 1
ATOM 951 N N . SER A 1 122 ? 10.686 -6.273 0.148 1.00 49.19 122 SER A N 1
ATOM 952 C CA . SER A 1 122 ? 9.745 -5.720 -0.834 1.00 49.19 122 SER A CA 1
ATOM 953 C C . SER A 1 122 ? 9.751 -6.499 -2.145 1.00 49.19 122 SER A C 1
ATOM 955 O O . SER A 1 122 ? 10.628 -6.252 -2.970 1.00 49.19 122 SER A O 1
ATOM 957 N N . ALA A 1 123 ? 8.794 -7.425 -2.294 1.00 54.97 123 ALA A N 1
ATOM 958 C CA . ALA A 1 123 ? 8.728 -8.264 -3.479 1.00 54.97 123 ALA A CA 1
ATOM 959 C C . ALA A 1 123 ? 8.839 -7.349 -4.691 1.00 54.97 123 ALA A C 1
ATOM 961 O O . ALA A 1 123 ? 8.107 -6.341 -4.765 1.00 54.97 123 ALA A O 1
ATOM 962 N N . THR A 1 124 ? 9.806 -7.627 -5.564 1.00 71.88 124 THR A N 1
ATOM 963 C CA . THR A 1 124 ? 10.026 -6.804 -6.750 1.00 71.88 124 THR A CA 1
ATOM 964 C C . THR A 1 124 ? 8.702 -6.668 -7.510 1.00 71.88 124 THR A C 1
ATOM 966 O O . THR A 1 124 ? 7.797 -7.500 -7.389 1.00 71.88 124 THR A O 1
ATOM 969 N N . VAL A 1 125 ? 8.516 -5.588 -8.273 1.00 72.06 125 VAL A N 1
ATOM 970 C CA . VAL A 1 125 ? 7.283 -5.414 -9.070 1.00 72.06 125 VAL A CA 1
ATOM 971 C C . VAL A 1 125 ? 7.026 -6.658 -9.942 1.00 72.06 125 VAL A C 1
ATOM 973 O O . VAL A 1 125 ? 5.887 -7.090 -10.107 1.00 72.06 125 VAL A O 1
ATOM 976 N N . GLN A 1 126 ? 8.106 -7.299 -10.381 1.00 77.69 126 GLN A N 1
ATOM 977 C CA . GLN A 1 126 ? 8.150 -8.556 -11.108 1.00 77.69 126 GLN A CA 1
ATOM 978 C C . GLN A 1 126 ? 7.629 -9.747 -10.287 1.00 77.69 126 GLN A C 1
ATOM 980 O O . GLN A 1 126 ? 6.766 -10.472 -10.776 1.00 77.69 126 GLN A O 1
ATOM 985 N N . GLU A 1 127 ? 8.050 -9.930 -9.033 1.00 81.44 127 GLU A N 1
ATOM 986 C CA . GLU A 1 127 ? 7.484 -10.960 -8.142 1.00 81.44 127 GLU A CA 1
ATOM 987 C C . GLU A 1 127 ? 5.982 -10.770 -7.912 1.00 81.44 127 GLU A C 1
ATOM 989 O O . GLU A 1 127 ? 5.217 -11.735 -7.864 1.00 81.44 127 GLU A O 1
ATOM 994 N N . LYS A 1 128 ? 5.520 -9.520 -7.824 1.00 84.81 128 LYS A N 1
ATOM 995 C CA . LYS A 1 128 ? 4.087 -9.236 -7.684 1.00 84.81 128 LYS A CA 1
ATOM 996 C C . LYS A 1 128 ? 3.305 -9.576 -8.949 1.00 84.81 128 LYS A C 1
ATOM 998 O O . LYS A 1 128 ? 2.209 -10.124 -8.847 1.00 84.81 128 LYS A O 1
ATOM 1003 N N . TYR A 1 129 ? 3.865 -9.319 -10.132 1.00 87.94 129 TYR A N 1
ATOM 1004 C CA . TYR A 1 129 ? 3.286 -9.806 -11.387 1.00 87.94 129 TYR A CA 1
ATOM 1005 C C . TYR A 1 129 ? 3.256 -11.331 -11.432 1.00 87.94 129 TYR A C 1
ATOM 1007 O O . TYR A 1 129 ? 2.247 -11.899 -11.837 1.00 87.94 129 TYR A O 1
ATOM 1015 N N . LEU A 1 130 ? 4.310 -12.004 -10.960 1.00 88.88 130 LEU A N 1
ATOM 1016 C CA . LEU A 1 130 ? 4.351 -13.463 -10.889 1.00 88.88 130 LEU A CA 1
ATOM 1017 C C . LEU A 1 130 ? 3.278 -14.041 -9.966 1.00 88.88 130 LEU A C 1
ATOM 1019 O O . LEU A 1 130 ? 2.750 -15.102 -10.280 1.00 88.88 130 LEU A O 1
ATOM 1023 N N . ASN A 1 131 ? 2.901 -13.355 -8.887 1.00 89.31 131 ASN A N 1
ATOM 1024 C CA . ASN A 1 131 ? 1.789 -13.784 -8.034 1.00 89.31 131 ASN A CA 1
ATOM 1025 C C . ASN A 1 131 ? 0.433 -13.674 -8.748 1.00 89.31 131 ASN A C 1
ATOM 1027 O O . ASN A 1 131 ? -0.388 -14.589 -8.663 1.00 89.31 131 ASN A O 1
ATOM 1031 N N . VAL A 1 132 ? 0.202 -12.583 -9.488 1.00 89.56 132 VAL A N 1
ATOM 1032 C CA . VAL A 1 132 ? -1.012 -12.412 -10.308 1.00 89.56 132 VAL A CA 1
ATOM 1033 C C . VAL A 1 132 ? -1.059 -13.456 -11.427 1.00 89.56 132 VAL A C 1
ATOM 1035 O O . VAL A 1 132 ? -2.091 -14.092 -11.643 1.00 89.56 132 VAL A O 1
ATOM 1038 N N . LEU A 1 133 ? 0.069 -13.691 -12.099 1.00 91.19 133 LEU A N 1
ATOM 1039 C CA . LEU A 1 133 ? 0.199 -14.737 -13.110 1.00 91.19 133 LEU A CA 1
ATOM 1040 C C . LEU A 1 133 ? 0.062 -16.134 -12.497 1.00 91.19 133 LEU A C 1
ATOM 1042 O O . LEU A 1 133 ? -0.564 -16.986 -13.101 1.00 91.19 133 LEU A O 1
ATOM 1046 N N . GLY A 1 134 ? 0.543 -16.377 -11.279 1.00 89.69 134 GLY A N 1
ATOM 1047 C CA . GLY A 1 134 ? 0.322 -17.639 -10.569 1.00 89.69 134 GLY A CA 1
ATOM 1048 C C . GLY A 1 134 ? -1.167 -17.941 -10.409 1.00 89.69 134 GLY A C 1
ATOM 1049 O O . GLY A 1 134 ? -1.611 -19.043 -10.722 1.00 89.69 134 GLY A O 1
ATOM 1050 N N . ARG A 1 135 ? -1.974 -16.930 -10.060 1.00 90.94 135 ARG A N 1
ATOM 1051 C CA . ARG A 1 135 ? -3.433 -17.088 -10.016 1.00 90.94 135 ARG A CA 1
ATOM 1052 C C . ARG A 1 135 ? -4.043 -17.367 -11.392 1.00 90.94 135 ARG A C 1
ATOM 1054 O O . ARG A 1 135 ? -4.961 -18.178 -11.497 1.00 90.94 135 ARG A O 1
ATOM 1061 N N . ALA A 1 136 ? -3.564 -16.706 -12.446 1.00 88.88 136 ALA A N 1
ATOM 1062 C CA . ALA A 1 136 ? -4.008 -17.002 -13.808 1.00 88.88 136 ALA A CA 1
ATOM 1063 C C . ALA A 1 136 ? -3.615 -18.429 -14.240 1.00 88.88 136 ALA A C 1
ATOM 1065 O O . ALA A 1 136 ? -4.366 -19.070 -14.969 1.00 88.88 136 ALA A O 1
ATOM 1066 N N . GLU A 1 137 ? -2.470 -18.941 -13.790 1.00 88.94 137 GLU A N 1
ATOM 1067 C CA . GLU A 1 137 ? -1.987 -20.293 -14.091 1.00 88.94 137 GLU A CA 1
ATOM 1068 C C . GLU A 1 137 ? -2.873 -21.340 -13.407 1.00 88.94 137 GLU A C 1
ATOM 1070 O O . GLU A 1 137 ? -3.338 -22.271 -14.058 1.00 88.94 137 GLU A O 1
ATOM 1075 N N . GLU A 1 138 ? -3.192 -21.143 -12.125 1.00 88.56 138 GLU A N 1
ATOM 1076 C CA . GLU A 1 138 ? -4.151 -21.975 -11.386 1.00 88.56 138 GLU A CA 1
ATOM 1077 C C . GLU A 1 138 ? -5.522 -21.993 -12.070 1.00 88.56 138 GLU A C 1
ATOM 1079 O O . GLU A 1 138 ? -6.084 -23.058 -12.309 1.00 88.56 138 GLU A O 1
ATOM 1084 N N . LYS A 1 139 ? -6.040 -20.819 -12.450 1.00 86.69 139 LYS 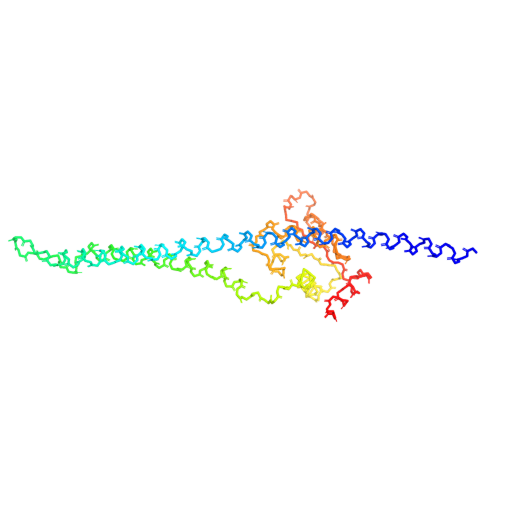A N 1
ATOM 1085 C CA . LYS A 1 139 ? -7.346 -20.697 -13.111 1.00 86.69 139 LYS A CA 1
ATOM 1086 C C . LYS A 1 139 ? -7.370 -21.404 -14.468 1.00 86.69 139 LYS A C 1
ATOM 1088 O O . LYS A 1 139 ? -8.372 -22.024 -14.802 1.00 86.69 139 LYS A O 1
ATOM 1093 N N . ALA A 1 140 ? -6.268 -21.349 -15.216 1.00 86.38 140 ALA A N 1
ATOM 1094 C CA . ALA A 1 140 ? -6.114 -22.054 -16.488 1.00 86.38 140 ALA A CA 1
ATOM 1095 C C . ALA A 1 140 ? -6.058 -23.576 -16.293 1.00 86.38 140 ALA A C 1
ATOM 1097 O O . ALA A 1 140 ? -6.632 -24.329 -17.077 1.00 86.38 140 ALA A O 1
ATOM 1098 N N . GLN A 1 141 ? -5.414 -24.047 -15.220 1.00 86.50 141 GLN A N 1
ATOM 1099 C CA . GLN A 1 141 ? -5.409 -25.466 -14.853 1.00 86.50 141 GLN A CA 1
ATOM 1100 C C . GLN A 1 141 ? -6.795 -25.952 -14.397 1.00 86.50 141 GLN A C 1
ATOM 1102 O O . GLN A 1 141 ? -7.175 -27.077 -14.714 1.00 86.50 141 GLN A O 1
ATOM 1107 N N . GLU A 1 142 ? -7.550 -25.113 -13.681 1.00 86.81 142 GLU A N 1
ATOM 1108 C CA . GLU A 1 142 ? -8.915 -25.399 -13.222 1.00 86.81 142 GLU A CA 1
ATOM 1109 C C . GLU A 1 142 ? -9.922 -25.460 -14.381 1.00 86.81 142 GLU A C 1
ATOM 1111 O O . GLU A 1 142 ? -10.763 -26.360 -14.410 1.00 86.81 142 GLU A O 1
ATOM 1116 N N . SER A 1 143 ? -9.851 -24.519 -15.331 1.00 82.56 143 SER A N 1
ATOM 1117 C CA . SER A 1 143 ? -10.767 -24.462 -16.479 1.00 82.56 143 SER A CA 1
ATOM 1118 C C . SER A 1 143 ? -10.341 -25.355 -17.647 1.00 82.56 143 SER A C 1
ATOM 1120 O O . SER A 1 143 ? -11.181 -25.747 -18.456 1.00 82.56 143 SER A O 1
ATOM 1122 N N . GLY A 1 144 ? -9.052 -25.693 -17.744 1.00 83.81 144 GLY A N 1
ATOM 1123 C CA . GLY A 1 144 ? -8.468 -26.349 -18.914 1.00 83.81 144 GLY A CA 1
ATOM 1124 C C . GLY A 1 144 ? -8.338 -25.424 -20.131 1.00 83.81 144 GLY A C 1
ATOM 1125 O O . GLY A 1 144 ? -8.156 -25.915 -21.245 1.00 83.81 144 GLY A O 1
ATOM 1126 N N . GLU A 1 145 ? -8.456 -24.108 -19.939 1.00 82.88 145 GLU A N 1
ATOM 1127 C CA . GLU A 1 145 ? -8.377 -23.103 -21.000 1.00 82.88 145 GLU A CA 1
ATOM 1128 C C . GLU A 1 145 ? -6.999 -22.434 -21.031 1.00 82.88 145 GLU A C 1
ATOM 1130 O O . GLU A 1 145 ? -6.441 -22.063 -20.001 1.00 82.88 145 GLU A O 1
ATOM 1135 N N . ASP A 1 146 ? -6.467 -22.206 -22.234 1.00 81.62 146 ASP A N 1
ATOM 1136 C CA . ASP A 1 146 ? -5.204 -21.477 -22.425 1.00 81.62 146 ASP A CA 1
ATOM 1137 C C . ASP A 1 146 ? -5.355 -19.956 -22.248 1.00 81.62 146 ASP A C 1
ATOM 1139 O O . ASP A 1 146 ? -4.361 -19.232 -22.201 1.00 81.62 146 ASP A O 1
ATOM 1143 N N . VAL A 1 147 ? -6.588 -19.453 -22.176 1.00 86.31 147 VAL A N 1
ATOM 1144 C CA . VAL A 1 147 ? -6.899 -18.031 -22.017 1.00 86.31 147 VAL A CA 1
ATOM 1145 C C . VAL A 1 147 ? -7.782 -17.873 -20.796 1.00 86.31 147 VAL A C 1
ATOM 1147 O O . VAL A 1 147 ? -8.842 -18.483 -20.727 1.00 86.31 147 VAL A O 1
ATOM 1150 N N . VAL A 1 148 ? -7.372 -17.029 -19.855 1.00 87.25 148 VAL A N 1
ATOM 1151 C CA . VAL A 1 148 ? -8.144 -16.774 -18.635 1.00 87.25 148 VAL A CA 1
ATOM 1152 C C . VAL A 1 148 ? -8.282 -15.292 -18.356 1.00 87.25 148 VAL A C 1
ATOM 1154 O O . VAL A 1 148 ? -7.458 -14.479 -18.772 1.00 87.25 148 VAL A O 1
ATOM 1157 N N . TYR A 1 149 ? -9.320 -14.946 -17.602 1.00 87.31 149 TYR A N 1
ATOM 1158 C CA . TYR A 1 149 ? -9.602 -13.572 -17.215 1.00 87.31 149 TYR A CA 1
ATOM 1159 C C . TYR A 1 149 ? -9.500 -13.413 -15.703 1.00 87.31 149 TYR A C 1
ATOM 1161 O O . TYR A 1 149 ? -10.071 -14.213 -14.955 1.00 87.31 149 TYR A O 1
ATOM 1169 N N . LEU A 1 150 ? -8.802 -12.372 -15.253 1.00 85.81 150 LEU A N 1
ATOM 1170 C CA . LEU A 1 150 ? -8.747 -11.979 -13.847 1.00 85.81 150 LEU A CA 1
ATOM 1171 C C . LEU A 1 150 ? -9.389 -10.606 -13.669 1.00 85.81 150 LEU A C 1
ATOM 1173 O O . LEU A 1 150 ? -8.982 -9.631 -14.304 1.00 85.81 150 LEU A O 1
ATOM 1177 N N . ASN A 1 151 ? -10.385 -10.529 -12.789 1.00 83.75 151 ASN A N 1
ATOM 1178 C CA . ASN A 1 151 ? -11.028 -9.261 -12.457 1.00 83.75 151 ASN A CA 1
ATOM 1179 C C . ASN A 1 151 ? -10.160 -8.419 -11.504 1.00 83.75 151 ASN A C 1
ATOM 1181 O O . ASN A 1 151 ? -9.152 -8.875 -10.960 1.00 83.75 151 ASN A O 1
ATOM 1185 N N . TYR A 1 152 ? -10.576 -7.175 -11.255 1.00 78.00 152 TYR A N 1
ATOM 1186 C CA . TYR A 1 152 ? -9.799 -6.240 -10.432 1.00 78.00 152 TYR A CA 1
ATOM 1187 C C . TYR A 1 152 ? -9.556 -6.698 -9.007 1.00 78.00 152 TYR A C 1
ATOM 1189 O O . TYR A 1 152 ? -8.511 -6.389 -8.437 1.00 78.00 152 TYR A O 1
ATOM 1197 N N . ARG A 1 153 ? -10.494 -7.447 -8.437 1.00 76.12 153 ARG A N 1
ATOM 1198 C CA . ARG A 1 153 ? -10.368 -7.942 -7.077 1.00 76.12 153 ARG A CA 1
ATOM 1199 C C . ARG A 1 153 ? -9.353 -9.077 -7.010 1.00 76.12 153 ARG A C 1
ATOM 1201 O O . ARG A 1 153 ? -8.542 -9.089 -6.088 1.00 76.12 153 ARG A O 1
ATOM 1208 N N . GLU A 1 154 ? -9.369 -9.983 -7.987 1.00 82.00 154 GLU A N 1
ATOM 1209 C CA . GLU A 1 154 ? -8.363 -11.040 -8.137 1.00 82.00 154 GLU A CA 1
ATOM 1210 C C . GLU A 1 154 ? -6.968 -10.423 -8.323 1.00 82.00 154 GLU A C 1
ATOM 1212 O O . GLU A 1 154 ? -6.057 -10.731 -7.555 1.00 82.00 154 GLU A O 1
ATOM 1217 N N . VAL A 1 155 ? -6.813 -9.474 -9.254 1.00 83.00 155 VAL A N 1
ATOM 1218 C CA . VAL A 1 155 ? -5.528 -8.793 -9.491 1.00 83.00 155 VAL A CA 1
ATOM 1219 C C . VAL A 1 155 ? -5.041 -8.069 -8.236 1.00 83.00 155 VAL A C 1
ATOM 1221 O O . VAL A 1 155 ? -3.904 -8.276 -7.823 1.00 83.00 155 VAL A O 1
ATOM 1224 N N . ALA A 1 156 ? -5.892 -7.279 -7.576 1.00 78.94 156 ALA A N 1
ATOM 1225 C CA . ALA A 1 156 ? -5.496 -6.540 -6.378 1.00 78.94 156 ALA A CA 1
ATOM 1226 C C . ALA A 1 156 ? -5.075 -7.460 -5.221 1.00 78.94 156 ALA A C 1
ATOM 1228 O O . ALA A 1 156 ? -4.081 -7.193 -4.543 1.00 78.94 156 ALA A O 1
ATOM 1229 N N . THR A 1 157 ? -5.797 -8.571 -5.039 1.00 83.19 157 THR A N 1
ATOM 1230 C CA . THR A 1 157 ? -5.510 -9.559 -3.991 1.00 83.19 157 THR A CA 1
ATOM 1231 C C . THR A 1 157 ? -4.148 -10.211 -4.205 1.00 83.19 157 THR A C 1
ATOM 1233 O O . THR A 1 157 ? -3.340 -10.246 -3.280 1.00 83.19 157 THR A O 1
ATOM 1236 N N . HIS A 1 158 ? -3.868 -10.691 -5.418 1.00 83.94 158 HIS A N 1
ATOM 1237 C CA . HIS A 1 158 ? -2.623 -11.408 -5.704 1.00 83.94 158 HIS A CA 1
ATOM 1238 C C . HIS A 1 158 ? -1.421 -10.475 -5.904 1.00 83.94 158 HIS A C 1
ATOM 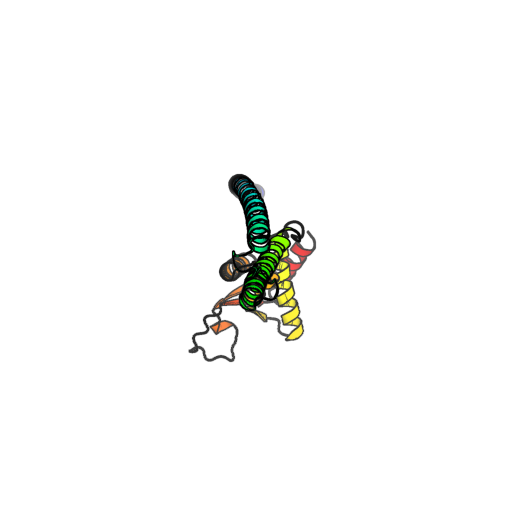1240 O O . HIS A 1 158 ? -0.293 -10.862 -5.609 1.00 83.94 158 HIS A O 1
ATOM 1246 N N . TYR A 1 159 ? -1.647 -9.228 -6.322 1.00 82.44 159 TYR A N 1
ATOM 1247 C CA . TYR A 1 159 ? -0.605 -8.201 -6.369 1.00 82.44 159 TYR A CA 1
ATOM 1248 C C . TYR A 1 159 ? -0.248 -7.651 -4.974 1.00 82.44 159 TYR A C 1
ATOM 1250 O O . TYR A 1 159 ? 0.860 -7.154 -4.757 1.00 82.44 159 TYR A O 1
ATOM 1258 N N . GLY A 1 160 ? -1.182 -7.729 -4.019 1.00 76.44 160 GLY A N 1
ATOM 1259 C CA . GLY A 1 160 ? -1.012 -7.219 -2.658 1.00 76.44 160 GLY A CA 1
ATOM 1260 C C . GLY A 1 160 ? -1.205 -5.704 -2.538 1.00 76.44 160 GLY A C 1
ATOM 1261 O O . GLY A 1 160 ? -0.501 -5.061 -1.756 1.00 76.44 160 GLY A O 1
ATOM 1262 N N . CYS A 1 161 ? -2.120 -5.109 -3.314 1.00 71.19 161 CYS A N 1
ATOM 1263 C CA . CYS A 1 161 ? -2.513 -3.705 -3.148 1.00 71.19 161 CYS A CA 1
ATOM 1264 C C . CYS A 1 161 ? -3.820 -3.568 -2.345 1.00 71.19 161 CYS A C 1
ATOM 1266 O O . CYS A 1 161 ? -4.725 -4.393 -2.442 1.00 71.19 161 CYS A O 1
ATOM 1268 N N . ALA A 1 162 ? -3.900 -2.525 -1.511 1.00 56.44 162 ALA A N 1
ATOM 1269 C CA . ALA A 1 162 ? -4.976 -2.348 -0.530 1.00 56.44 162 ALA A CA 1
ATOM 1270 C C . ALA A 1 162 ? -6.241 -1.671 -1.096 1.00 56.44 162 ALA A C 1
ATOM 1272 O O . ALA A 1 162 ? -7.294 -1.734 -0.464 1.00 56.44 162 ALA A O 1
ATOM 1273 N N . TYR A 1 163 ? -6.161 -1.024 -2.266 1.00 56.41 163 TYR A N 1
ATOM 1274 C CA . TYR A 1 163 ? -7.239 -0.187 -2.801 1.00 56.41 163 TYR A CA 1
ATOM 1275 C C . TYR A 1 163 ? -7.685 -0.587 -4.213 1.00 56.41 163 TYR A C 1
ATOM 1277 O O . TYR A 1 163 ? -6.885 -0.961 -5.068 1.00 56.41 163 TYR A O 1
ATOM 1285 N N . ASN A 1 164 ? -8.982 -0.407 -4.489 1.00 55.53 164 ASN A N 1
ATOM 1286 C CA . ASN A 1 164 ? -9.607 -0.713 -5.784 1.00 55.53 164 ASN A CA 1
ATOM 1287 C C . ASN A 1 164 ? -8.989 0.075 -6.957 1.00 55.53 164 ASN A C 1
ATOM 1289 O O . ASN A 1 164 ? -8.916 -0.437 -8.069 1.00 55.53 164 ASN A O 1
ATOM 1293 N N . THR A 1 165 ? -8.546 1.314 -6.722 1.00 58.75 165 THR A N 1
ATOM 1294 C CA . THR A 1 165 ? -7.880 2.157 -7.731 1.00 58.75 165 THR A CA 1
ATOM 1295 C C . THR A 1 165 ? -6.498 1.634 -8.103 1.00 58.75 165 THR A C 1
ATOM 1297 O O . THR A 1 165 ? -6.099 1.737 -9.260 1.00 58.75 165 THR A O 1
ATOM 1300 N N . ASP A 1 166 ? -5.794 1.025 -7.146 1.00 63.78 166 ASP A N 1
ATOM 1301 C CA . ASP A 1 166 ? -4.473 0.450 -7.385 1.00 63.78 166 ASP A CA 1
ATOM 1302 C C . ASP A 1 166 ? -4.571 -0.819 -8.234 1.00 63.78 166 ASP A C 1
ATOM 1304 O O . ASP A 1 166 ? -3.700 -1.053 -9.062 1.00 63.78 166 ASP A O 1
ATOM 1308 N N . GLY A 1 167 ? -5.648 -1.599 -8.088 1.00 67.94 167 GLY A N 1
ATOM 1309 C CA . GLY A 1 167 ? -5.904 -2.779 -8.918 1.00 67.94 167 GLY A CA 1
ATOM 1310 C C . GLY A 1 167 ? -6.006 -2.444 -10.408 1.00 67.94 167 GLY A C 1
ATOM 1311 O O . GLY A 1 167 ? -5.354 -3.094 -11.215 1.00 67.94 167 GLY A O 1
ATOM 1312 N N . TYR A 1 168 ? -6.756 -1.397 -10.778 1.00 76.56 168 TYR A N 1
ATOM 1313 C CA . TYR A 1 168 ? -6.865 -0.968 -12.181 1.00 76.56 168 TYR A CA 1
ATOM 1314 C C . TYR A 1 168 ? -5.530 -0.480 -12.745 1.00 76.56 168 TYR A C 1
ATOM 1316 O O . TYR A 1 168 ? -5.160 -0.878 -13.845 1.00 76.56 168 TYR A O 1
ATOM 1324 N N . ARG A 1 169 ? -4.777 0.313 -11.971 1.00 79.44 169 ARG A N 1
ATOM 1325 C CA . ARG A 1 169 ? -3.446 0.775 -12.385 1.00 79.44 169 ARG A CA 1
ATOM 1326 C C . ARG A 1 169 ? -2.492 -0.395 -12.623 1.00 79.44 169 ARG A C 1
ATOM 1328 O O . ARG A 1 169 ? -1.735 -0.375 -13.580 1.00 79.44 169 ARG A O 1
ATOM 1335 N N . VAL A 1 170 ? -2.537 -1.415 -11.765 1.00 81.25 170 VAL A N 1
ATOM 1336 C CA . VAL A 1 170 ? -1.718 -2.626 -11.921 1.00 81.25 170 VAL A CA 1
ATOM 1337 C C . VAL A 1 170 ? -2.091 -3.388 -13.186 1.00 81.25 170 VAL A C 1
ATOM 1339 O O . VAL A 1 170 ? -1.204 -3.901 -13.856 1.00 81.25 170 VAL A O 1
ATOM 1342 N N . MET A 1 171 ? -3.374 -3.452 -13.541 1.00 85.75 171 MET A N 1
ATOM 1343 C CA . MET A 1 171 ? -3.766 -4.101 -14.788 1.00 85.75 171 MET A CA 1
ATOM 1344 C C . MET A 1 171 ? -3.222 -3.388 -16.028 1.00 85.75 171 MET A C 1
ATOM 1346 O O . MET A 1 171 ? -2.721 -4.059 -16.924 1.00 85.75 171 MET A O 1
ATOM 1350 N N . GLU A 1 172 ? -3.319 -2.056 -16.068 1.00 84.19 172 GLU A N 1
ATOM 1351 C CA . GLU A 1 172 ? -2.750 -1.233 -17.147 1.00 84.19 172 GLU A CA 1
ATOM 1352 C C . GLU A 1 172 ? -1.227 -1.428 -17.216 1.00 84.19 172 GLU A C 1
ATOM 1354 O O . GLU A 1 172 ? -0.662 -1.666 -18.278 1.00 84.19 172 GLU A O 1
ATOM 1359 N N . GLU A 1 173 ? -0.563 -1.440 -16.060 1.00 83.62 173 GLU A N 1
ATOM 1360 C CA . GLU A 1 173 ? 0.881 -1.651 -15.964 1.00 83.62 173 GLU A CA 1
ATOM 1361 C C . GLU A 1 173 ? 1.313 -3.054 -16.432 1.00 83.62 173 GLU A C 1
ATOM 1363 O O . GLU A 1 173 ? 2.371 -3.206 -17.042 1.00 83.62 173 GLU A O 1
ATOM 1368 N N . MET A 1 174 ? 0.514 -4.089 -16.149 1.00 88.19 174 MET A N 1
ATOM 1369 C CA . MET A 1 174 ? 0.795 -5.460 -16.584 1.00 88.19 174 MET A CA 1
ATOM 1370 C C . MET A 1 174 ? 0.568 -5.657 -18.086 1.00 88.19 174 MET A C 1
ATOM 1372 O O . MET A 1 174 ? 1.359 -6.367 -18.697 1.00 88.19 174 MET A O 1
ATOM 1376 N N . ASP A 1 175 ? -0.446 -5.022 -18.681 1.00 88.25 175 ASP A N 1
ATOM 1377 C CA 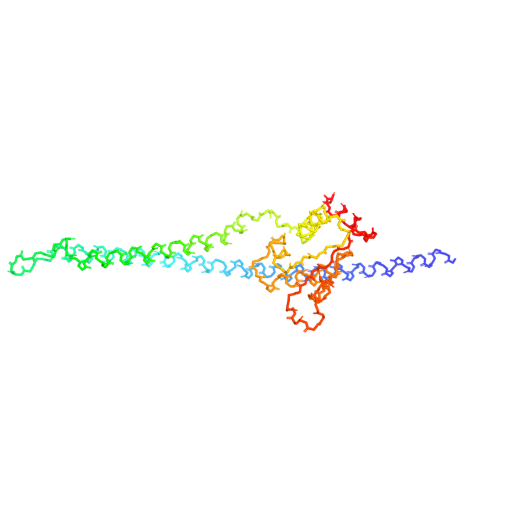. ASP A 1 175 ? -0.672 -5.022 -20.139 1.00 88.25 175 ASP A CA 1
ATOM 1378 C C . ASP A 1 175 ? 0.520 -4.417 -2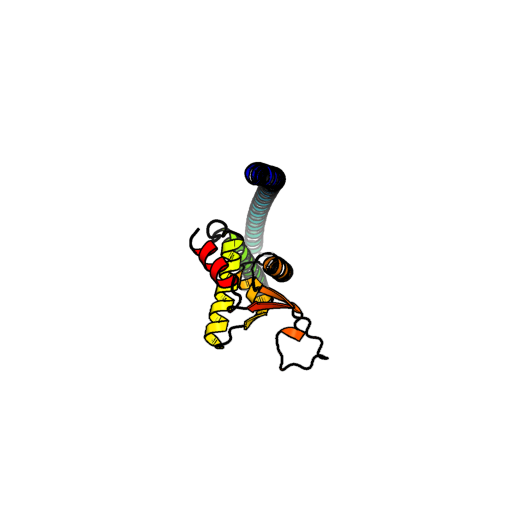0.898 1.00 88.25 175 ASP A C 1
ATOM 1380 O O . ASP A 1 175 ? 0.979 -4.949 -21.905 1.00 88.25 175 ASP A O 1
ATOM 1384 N N . GLU A 1 176 ? 1.115 -3.350 -20.358 1.00 82.75 176 GLU A N 1
ATOM 1385 C CA . GLU A 1 176 ? 2.291 -2.718 -20.963 1.00 82.75 176 GLU A CA 1
ATOM 1386 C C . GLU A 1 176 ? 3.580 -3.548 -20.835 1.00 82.75 176 GLU A C 1
ATOM 1388 O O . GLU A 1 176 ? 4.495 -3.406 -21.650 1.00 82.75 176 GLU A O 1
ATOM 1393 N N . ARG A 1 177 ? 3.707 -4.366 -19.781 1.00 83.94 177 ARG A N 1
ATOM 1394 C CA . ARG A 1 177 ? 5.006 -4.931 -19.358 1.00 83.94 177 ARG A CA 1
ATOM 1395 C C . ARG A 1 177 ? 5.110 -6.446 -19.420 1.00 83.94 177 ARG A C 1
ATOM 1397 O O . ARG A 1 177 ? 6.229 -6.965 -19.398 1.00 83.94 177 ARG A O 1
ATOM 1404 N N . VAL A 1 178 ? 3.987 -7.155 -19.463 1.00 87.62 178 VAL A N 1
ATOM 1405 C CA . VAL A 1 178 ? 3.946 -8.618 -19.447 1.00 87.62 178 VAL A CA 1
ATOM 1406 C C . VAL A 1 178 ? 3.406 -9.115 -20.791 1.00 87.62 178 VAL A C 1
ATOM 1408 O O . VAL A 1 178 ? 2.231 -8.916 -21.091 1.00 87.62 178 VAL A O 1
ATOM 1411 N N . PRO A 1 179 ? 4.228 -9.798 -21.608 1.00 86.94 179 PRO A N 1
ATOM 1412 C CA . PRO A 1 179 ? 3.776 -10.352 -22.881 1.00 86.94 179 PRO A CA 1
ATOM 1413 C C . PRO A 1 179 ? 2.580 -11.291 -22.698 1.00 86.94 179 PRO A C 1
ATOM 1415 O O . PRO A 1 179 ? 2.600 -12.130 -21.804 1.00 86.94 179 PRO A O 1
ATOM 1418 N N . GLY A 1 180 ? 1.561 -11.191 -23.554 1.00 86.50 180 GLY A N 1
ATOM 1419 C CA . GLY A 1 180 ? 0.369 -12.047 -23.484 1.00 86.50 180 GLY A CA 1
ATOM 1420 C C . GLY A 1 180 ? -0.610 -11.711 -22.353 1.00 86.50 180 GLY A C 1
ATOM 1421 O O . GLY A 1 180 ? -1.545 -12.478 -22.123 1.00 86.50 180 GLY A O 1
ATOM 1422 N N . VAL A 1 181 ? -0.417 -10.593 -21.647 1.00 91.12 181 VAL A N 1
ATOM 1423 C CA . VAL A 1 181 ? -1.424 -10.006 -20.755 1.00 91.12 181 VAL A CA 1
ATOM 1424 C C . VAL A 1 181 ? -2.053 -8.818 -21.464 1.00 91.12 181 VAL A C 1
ATOM 1426 O O . VAL A 1 181 ? -1.336 -7.982 -21.995 1.00 91.12 181 VAL A O 1
ATOM 1429 N N . HIS A 1 182 ? -3.383 -8.752 -21.466 1.00 88.50 182 HIS A N 1
ATOM 1430 C CA . HIS A 1 182 ? -4.139 -7.693 -22.122 1.00 88.50 182 HIS A CA 1
ATOM 1431 C C . HIS A 1 182 ? -5.185 -7.093 -21.205 1.00 88.50 182 HIS A C 1
ATOM 1433 O O . HIS A 1 182 ? -6.035 -7.806 -20.668 1.00 88.50 182 HIS A O 1
ATOM 1439 N N . TYR A 1 183 ? -5.166 -5.775 -21.061 1.00 85.12 183 TYR A N 1
ATOM 1440 C CA . TYR A 1 183 ? -6.203 -5.068 -20.335 1.00 85.12 183 TYR A CA 1
ATOM 1441 C C . TYR A 1 183 ? -7.483 -5.000 -21.178 1.00 85.12 183 TYR A C 1
ATOM 1443 O O . TYR A 1 183 ? -7.480 -4.516 -22.309 1.00 85.12 183 TYR A O 1
ATOM 1451 N N . VAL A 1 184 ? -8.594 -5.507 -20.641 1.00 82.06 184 VAL A N 1
ATOM 1452 C CA . VAL A 1 184 ? -9.863 -5.609 -21.369 1.00 82.06 184 VAL A CA 1
ATOM 1453 C C . VAL A 1 184 ? -11.037 -5.075 -20.556 1.00 82.06 184 VAL A C 1
ATOM 1455 O O . VAL A 1 184 ? -11.208 -5.360 -19.367 1.00 82.06 184 VAL A O 1
ATOM 1458 N N . ASP A 1 185 ? -11.905 -4.322 -21.228 1.00 71.44 185 ASP A N 1
ATOM 1459 C CA . ASP A 1 185 ? -13.203 -3.950 -20.672 1.00 71.44 185 ASP A CA 1
ATOM 1460 C C . ASP A 1 185 ? -14.116 -5.188 -20.602 1.00 71.44 185 ASP A C 1
ATOM 1462 O O . ASP A 1 185 ? -14.121 -6.030 -21.505 1.00 71.44 185 ASP A O 1
ATOM 1466 N N . GLY A 1 186 ? -14.920 -5.294 -19.536 1.00 58.00 186 GLY A N 1
ATOM 1467 C CA . GLY A 1 186 ? -15.641 -6.517 -19.137 1.00 58.00 186 GLY A CA 1
ATOM 1468 C C . GLY A 1 186 ? -16.574 -7.159 -20.165 1.00 58.00 186 GLY A C 1
ATOM 1469 O O . GLY A 1 186 ? -16.986 -8.297 -19.976 1.00 58.00 186 GLY A O 1
ATOM 1470 N N . HIS A 1 187 ? -16.872 -6.480 -21.272 1.00 51.97 187 HIS A N 1
ATOM 1471 C CA . HIS A 1 187 ? -17.676 -7.028 -22.368 1.00 51.97 187 HIS A CA 1
ATOM 1472 C C . HIS A 1 187 ? -16.899 -8.088 -23.176 1.00 51.97 187 HIS A C 1
ATOM 1474 O O . HIS A 1 187 ? -17.508 -8.902 -23.858 1.00 51.97 187 HIS A O 1
ATOM 1480 N N . LEU A 1 188 ? -15.561 -8.100 -23.090 1.00 51.19 188 LEU A N 1
ATOM 1481 C CA . LEU A 1 188 ? -14.678 -9.040 -23.798 1.00 51.19 188 LEU A CA 1
ATOM 1482 C C . LEU A 1 188 ? -14.213 -10.221 -22.928 1.00 51.19 188 LEU A C 1
ATOM 1484 O O . LEU A 1 188 ? -13.511 -11.104 -23.423 1.00 51.19 188 LEU A O 1
ATOM 1488 N N . ALA A 1 189 ? -14.570 -10.223 -21.639 1.00 49.16 189 ALA A N 1
ATOM 1489 C CA . ALA A 1 189 ? -14.135 -11.221 -20.661 1.00 49.16 189 ALA A CA 1
ATOM 1490 C C . ALA A 1 189 ? -15.103 -12.403 -20.495 1.00 49.16 189 ALA A C 1
ATOM 1492 O O . ALA A 1 189 ? -14.755 -13.392 -19.856 1.00 49.16 189 ALA A O 1
ATOM 1493 N N . ASN A 1 190 ? -16.308 -12.315 -21.066 1.00 51.56 190 ASN A N 1
ATOM 1494 C CA . ASN A 1 190 ? -17.277 -13.401 -21.043 1.00 51.56 190 ASN A CA 1
ATOM 1495 C C . ASN A 1 190 ? -18.075 -13.447 -22.365 1.00 51.56 190 ASN A C 1
ATOM 1497 O O . ASN A 1 190 ? -18.956 -12.608 -22.560 1.00 51.56 190 ASN A O 1
ATOM 1501 N N . PRO A 1 191 ? -17.793 -14.402 -23.273 1.00 52.84 191 PRO A N 1
ATOM 1502 C CA . PRO A 1 191 ? -18.486 -14.510 -24.559 1.00 52.84 191 PRO A CA 1
ATOM 1503 C C . PRO A 1 191 ? -19.967 -14.911 -24.435 1.00 52.84 191 PRO A C 1
ATOM 1505 O O . PRO A 1 191 ? -20.694 -14.839 -25.423 1.00 52.84 191 PRO A O 1
ATOM 1508 N N . GLU A 1 192 ? -20.429 -15.316 -23.246 1.00 50.84 192 GLU A N 1
ATOM 1509 C CA . GLU A 1 192 ? -21.822 -15.709 -22.993 1.00 50.84 192 GLU A CA 1
ATOM 1510 C C . GLU A 1 192 ? -22.733 -14.538 -22.588 1.00 50.84 192 GLU A C 1
ATOM 1512 O O . GLU A 1 192 ? -23.950 -14.714 -22.495 1.00 50.84 192 GLU A O 1
ATOM 1517 N N . ILE A 1 193 ? -22.182 -13.341 -22.341 1.00 48.41 193 ILE A N 1
ATOM 1518 C CA . ILE A 1 193 ? -22.972 -12.182 -21.907 1.00 48.41 193 ILE A CA 1
ATOM 1519 C C . ILE A 1 193 ? -23.301 -11.268 -23.092 1.00 48.41 193 ILE A C 1
ATOM 1521 O O . ILE A 1 193 ? -22.442 -10.927 -23.901 1.00 48.41 193 ILE A O 1
ATOM 1525 N N . ASP A 1 194 ? -24.568 -10.848 -23.173 1.00 49.28 194 ASP A N 1
ATOM 1526 C CA . ASP A 1 194 ? -25.079 -9.927 -24.192 1.00 49.28 194 ASP A CA 1
ATOM 1527 C C . ASP A 1 194 ? -24.224 -8.637 -24.254 1.00 49.28 194 ASP A C 1
ATOM 1529 O O . ASP A 1 194 ? -24.118 -7.937 -23.236 1.00 49.28 194 ASP A O 1
ATOM 1533 N N . PRO A 1 195 ? -23.666 -8.277 -25.432 1.00 49.00 195 PRO A N 1
ATOM 1534 C CA . PRO A 1 195 ? -22.801 -7.108 -25.624 1.00 49.00 195 PRO A CA 1
ATOM 1535 C C . PRO A 1 195 ? -23.473 -5.758 -25.322 1.00 49.00 195 PRO A C 1
ATOM 1537 O O . PRO A 1 195 ? -22.804 -4.726 -25.318 1.00 49.00 195 PRO A O 1
ATOM 1540 N N . THR A 1 196 ? -24.782 -5.731 -25.068 1.00 48.53 196 THR A N 1
ATOM 1541 C CA . THR A 1 196 ? -25.524 -4.532 -24.653 1.00 48.53 196 THR A CA 1
ATOM 1542 C C . THR A 1 196 ? -25.612 -4.354 -23.129 1.00 48.53 196 THR A C 1
ATOM 1544 O O . THR A 1 196 ? -26.014 -3.288 -22.647 1.00 48.53 196 THR A O 1
ATOM 1547 N N . THR A 1 197 ? -25.200 -5.359 -22.349 1.00 45.16 197 THR A N 1
ATOM 1548 C CA . THR A 1 197 ? -25.191 -5.304 -20.883 1.00 45.16 197 THR A CA 1
ATOM 1549 C C . THR A 1 197 ? -23.988 -4.497 -20.413 1.00 45.16 197 THR A C 1
ATOM 1551 O O . THR A 1 197 ? -22.856 -4.949 -20.527 1.00 45.16 197 THR A O 1
ATOM 1554 N N . LYS A 1 198 ? -24.218 -3.307 -19.841 1.00 42.94 198 LYS A N 1
ATOM 1555 C CA . LYS A 1 198 ? -23.153 -2.458 -19.278 1.00 42.94 198 LYS A CA 1
ATOM 1556 C C . LYS A 1 198 ? -22.484 -3.123 -18.068 1.00 42.94 198 LYS A C 1
ATOM 1558 O O . LYS A 1 198 ? -22.813 -2.807 -16.925 1.00 42.94 198 LYS A O 1
ATOM 1563 N N . ILE A 1 199 ? -21.515 -3.998 -18.308 1.00 48.47 199 ILE A N 1
ATOM 1564 C CA . ILE A 1 199 ? -20.625 -4.515 -17.268 1.00 48.47 199 ILE A CA 1
ATOM 1565 C C . ILE A 1 199 ? -19.528 -3.471 -17.053 1.00 48.47 199 ILE A C 1
ATOM 1567 O O . ILE A 1 199 ? -18.742 -3.182 -17.952 1.00 48.47 199 ILE A O 1
ATOM 1571 N N . LYS A 1 200 ? -19.507 -2.856 -15.868 1.00 54.00 200 LYS A N 1
ATOM 1572 C CA . LYS A 1 200 ? -18.501 -1.847 -15.483 1.00 54.00 200 LYS A CA 1
ATOM 1573 C C . LYS A 1 200 ? -17.173 -2.452 -15.007 1.00 54.00 200 LYS A C 1
ATOM 1575 O O . LYS A 1 200 ? -16.263 -1.701 -14.669 1.00 54.00 200 LYS A O 1
ATOM 1580 N N . GLU A 1 201 ? -17.074 -3.772 -14.915 1.00 64.19 201 GLU A N 1
ATOM 1581 C CA . GLU A 1 201 ? -15.918 -4.452 -14.331 1.00 64.19 201 GLU A CA 1
ATOM 1582 C C . GLU A 1 201 ? -14.851 -4.711 -15.397 1.00 64.19 201 GLU A C 1
ATOM 1584 O O . GLU A 1 201 ? -15.095 -5.406 -16.378 1.00 64.19 201 GLU A O 1
ATOM 1589 N N . LYS A 1 202 ? -13.671 -4.110 -15.222 1.00 75.81 202 LYS A N 1
ATOM 1590 C CA . LYS A 1 202 ? -12.510 -4.288 -16.1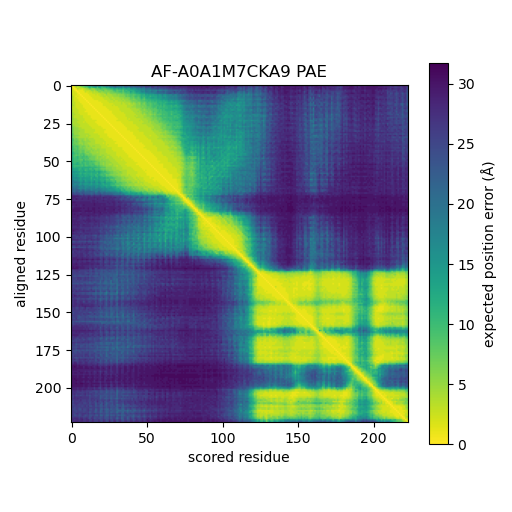08 1.00 75.81 202 LYS A CA 1
ATOM 1591 C C . LYS A 1 202 ? -11.679 -5.484 -15.627 1.00 75.81 202 LYS A C 1
ATOM 1593 O O . LYS A 1 202 ? -11.701 -5.804 -14.434 1.00 75.81 202 LYS A O 1
ATOM 1598 N N . SER A 1 203 ? -10.990 -6.157 -16.545 1.00 84.44 203 SER A N 1
ATOM 1599 C CA . SER A 1 203 ? -10.218 -7.378 -16.275 1.00 84.44 203 SER A CA 1
ATOM 1600 C C . SER A 1 203 ? -8.906 -7.388 -17.057 1.00 84.44 203 SER A C 1
ATOM 1602 O O . SER A 1 203 ? -8.766 -6.669 -18.042 1.00 84.44 203 SER A O 1
ATOM 1604 N N . ILE A 1 204 ? -7.970 -8.251 -16.664 1.00 87.19 204 ILE A N 1
ATOM 1605 C CA . ILE A 1 204 ? -6.884 -8.675 -17.555 1.00 87.19 204 ILE A CA 1
ATOM 1606 C C . ILE A 1 204 ? -7.241 -10.007 -18.202 1.00 87.19 204 ILE A C 1
ATOM 1608 O O . ILE A 1 204 ? -7.760 -10.904 -17.538 1.00 87.19 204 ILE A O 1
ATOM 1612 N N . ARG A 1 205 ? -6.953 -10.133 -19.493 1.00 90.00 205 ARG A N 1
ATOM 1613 C CA . ARG A 1 205 ? -6.939 -11.376 -20.258 1.00 90.00 205 ARG A CA 1
ATOM 1614 C C . ARG A 1 205 ? -5.502 -11.881 -20.297 1.00 90.00 205 ARG A C 1
ATOM 1616 O O . ARG A 1 205 ? -4.621 -11.145 -20.720 1.00 90.00 205 ARG A O 1
ATOM 1623 N N . VAL A 1 206 ? -5.268 -13.112 -19.868 1.00 89.88 206 VAL A N 1
ATOM 1624 C CA . VAL A 1 206 ? -3.944 -13.743 -19.855 1.00 89.88 206 VAL A CA 1
ATOM 1625 C C . VAL A 1 206 ? -3.951 -14.907 -20.836 1.00 89.88 206 VAL A C 1
ATOM 1627 O O . VAL A 1 206 ? -4.768 -15.817 -20.702 1.00 89.88 206 VAL A O 1
ATOM 1630 N N . GLU A 1 207 ? -3.060 -14.870 -21.823 1.00 89.56 207 GLU A N 1
ATOM 1631 C CA . GLU A 1 207 ? -2.918 -15.874 -22.880 1.00 89.56 207 GLU A CA 1
ATOM 1632 C C . GLU A 1 207 ? -1.703 -16.780 -22.609 1.00 89.56 207 GLU A C 1
ATOM 1634 O O . GLU A 1 207 ? -0.574 -16.482 -22.994 1.00 89.56 207 GLU A O 1
ATOM 1639 N N . TRP A 1 208 ? -1.910 -17.926 -21.958 1.00 83.25 208 TRP A N 1
ATOM 1640 C CA . TRP A 1 208 ? -0.842 -18.868 -21.580 1.00 83.25 208 TRP A CA 1
ATOM 1641 C C . TRP A 1 208 ? -0.162 -19.581 -22.747 1.00 83.25 208 TRP A C 1
ATOM 1643 O O . TRP A 1 208 ? 0.915 -20.171 -22.578 1.00 83.25 208 TRP A O 1
ATOM 1653 N N . ASN A 1 209 ? -0.785 -19.540 -23.920 1.00 82.94 209 ASN A N 1
ATOM 1654 C CA . ASN A 1 209 ? -0.222 -19.996 -25.183 1.00 82.94 209 ASN A CA 1
ATOM 1655 C C . ASN A 1 209 ? 0.622 -18.916 -25.887 1.00 82.94 209 ASN A C 1
ATOM 1657 O O . ASN A 1 209 ? 1.259 -19.232 -26.894 1.00 82.94 209 ASN A O 1
ATOM 1661 N N . HIS A 1 210 ? 0.671 -17.682 -25.367 1.00 85.50 210 HIS A N 1
ATOM 1662 C CA . HIS A 1 210 ? 1.503 -16.627 -25.932 1.00 85.50 210 HIS A CA 1
ATOM 1663 C C . HIS A 1 210 ? 2.982 -17.056 -25.886 1.00 85.50 210 HIS A C 1
ATOM 1665 O O . HIS A 1 210 ? 3.485 -17.414 -24.811 1.00 85.50 210 HIS A O 1
ATOM 1671 N N . PRO A 1 211 ? 3.701 -17.026 -27.026 1.00 79.56 211 PRO A N 1
ATOM 1672 C CA . PRO A 1 211 ? 5.040 -17.611 -27.148 1.00 79.56 211 PRO A CA 1
ATOM 1673 C C . PRO A 1 211 ? 6.036 -17.019 -26.144 1.00 79.56 211 PRO A C 1
ATOM 1675 O O . PRO A 1 211 ? 6.871 -17.742 -25.597 1.00 79.56 211 PRO A O 1
ATOM 1678 N N . ASP A 1 212 ? 5.884 -15.731 -25.836 1.00 84.69 212 ASP A N 1
ATOM 1679 C CA . ASP A 1 212 ? 6.811 -15.002 -24.971 1.00 84.69 212 ASP A CA 1
ATOM 1680 C C . ASP A 1 212 ? 6.419 -15.005 -23.486 1.00 84.69 212 ASP A C 1
ATOM 1682 O O . ASP A 1 212 ? 7.282 -14.790 -22.635 1.00 84.69 212 ASP A O 1
ATOM 1686 N N . LEU A 1 213 ? 5.158 -15.304 -23.134 1.00 86.25 213 LEU A N 1
ATOM 1687 C CA . LEU A 1 213 ? 4.696 -15.235 -21.738 1.00 86.25 213 LEU A CA 1
ATOM 1688 C C . LEU A 1 213 ? 5.386 -16.299 -20.877 1.00 86.25 213 LEU A C 1
ATOM 1690 O O . LEU A 1 213 ? 5.898 -16.017 -19.796 1.00 86.25 213 LEU A O 1
ATOM 1694 N N . ARG A 1 214 ? 5.469 -17.536 -21.379 1.00 81.69 214 ARG A N 1
ATOM 1695 C CA . ARG A 1 214 ? 6.135 -18.635 -20.658 1.00 81.69 214 ARG A CA 1
ATOM 1696 C C . ARG A 1 214 ? 7.635 -18.396 -20.491 1.00 81.69 214 ARG A C 1
ATOM 1698 O O . ARG A 1 214 ? 8.203 -18.790 -19.475 1.00 81.69 214 ARG A O 1
ATOM 1705 N N . GLY A 1 215 ? 8.273 -17.776 -21.485 1.00 80.06 215 GLY A N 1
ATOM 1706 C CA . GLY A 1 215 ? 9.679 -17.376 -21.409 1.00 80.06 215 GLY A CA 1
ATOM 1707 C C . GLY A 1 215 ? 9.892 -16.282 -20.367 1.00 80.06 215 GLY A C 1
ATOM 1708 O O . GLY A 1 215 ? 10.780 -16.404 -19.525 1.00 80.06 215 GLY A O 1
ATOM 1709 N N . TRP A 1 216 ? 9.016 -15.274 -20.368 1.00 86.06 216 TRP A N 1
ATOM 1710 C CA . TRP A 1 216 ? 9.019 -14.183 -19.399 1.00 86.06 216 TRP A CA 1
ATOM 1711 C C . TRP A 1 216 ? 8.854 -14.694 -17.961 1.00 86.06 216 TRP A C 1
ATOM 1713 O O . TRP A 1 216 ? 9.653 -14.338 -17.098 1.00 86.06 216 TRP A O 1
ATOM 1723 N N . VAL A 1 217 ? 7.892 -15.591 -17.706 1.00 84.19 217 VAL A N 1
ATOM 1724 C CA . VAL A 1 217 ? 7.654 -16.167 -16.368 1.00 84.19 217 VAL A CA 1
ATOM 1725 C C . VAL A 1 217 ? 8.867 -16.944 -15.855 1.00 84.19 217 VAL A C 1
ATOM 1727 O O . VAL A 1 217 ? 9.216 -16.815 -14.686 1.00 84.19 217 VAL A O 1
ATOM 1730 N N . ARG A 1 218 ? 9.536 -17.733 -16.706 1.00 80.19 218 ARG A N 1
ATOM 1731 C CA . ARG A 1 218 ? 10.749 -18.468 -16.304 1.00 80.19 218 ARG A CA 1
ATOM 1732 C C . ARG A 1 218 ? 11.907 -17.528 -15.992 1.00 80.19 218 ARG A C 1
ATOM 1734 O O . ARG A 1 218 ? 12.510 -17.656 -14.935 1.00 80.19 218 ARG A O 1
ATOM 1741 N N . ALA A 1 219 ? 12.159 -16.554 -16.867 1.00 77.69 219 ALA A N 1
ATOM 1742 C CA . ALA A 1 219 ? 13.255 -15.601 -16.707 1.00 77.69 219 ALA A CA 1
ATOM 1743 C C . ALA A 1 219 ? 13.167 -14.796 -15.398 1.00 77.69 219 ALA A C 1
ATOM 1745 O O . ALA A 1 219 ? 14.195 -14.463 -14.824 1.00 77.69 219 ALA A O 1
ATOM 1746 N N . HIS A 1 220 ? 11.952 -14.520 -14.917 1.00 74.94 220 HIS A N 1
ATOM 1747 C CA . HIS A 1 220 ? 11.724 -13.752 -13.689 1.00 74.94 220 HIS A CA 1
ATOM 1748 C C . HIS A 1 220 ? 11.493 -14.622 -12.440 1.00 74.94 220 HIS A C 1
ATOM 1750 O O . HIS A 1 220 ? 11.428 -14.079 -11.345 1.00 74.94 220 HIS A O 1
ATOM 1756 N N . ARG A 1 221 ? 11.359 -15.953 -12.576 1.00 74.69 221 ARG A N 1
ATOM 1757 C CA . ARG A 1 221 ? 11.337 -16.903 -11.441 1.00 74.69 221 ARG A CA 1
ATOM 1758 C C . ARG A 1 221 ? 12.742 -17.381 -11.041 1.00 74.69 221 ARG A C 1
ATOM 1760 O O . ARG A 1 221 ? 12.899 -17.909 -9.946 1.00 74.69 221 ARG A O 1
ATOM 1767 N N . GLU A 1 222 ? 13.725 -17.259 -11.934 1.00 55.28 222 GLU A N 1
ATOM 1768 C CA . GLU A 1 222 ? 15.087 -17.802 -11.777 1.00 55.28 222 GLU A CA 1
ATOM 1769 C C . GLU A 1 222 ? 16.169 -16.732 -11.517 1.00 55.28 222 GLU A C 1
ATOM 1771 O O . GLU A 1 222 ? 17.337 -17.090 -11.352 1.00 55.28 222 GLU A O 1
ATOM 1776 N N . GLY A 1 223 ? 15.800 -15.445 -11.500 1.00 47.41 223 GLY A N 1
ATOM 1777 C CA . GLY A 1 223 ? 16.687 -14.311 -11.199 1.00 47.41 223 GLY A CA 1
ATOM 1778 C C . GLY A 1 223 ? 16.478 -13.781 -9.792 1.00 47.41 223 GLY A C 1
ATOM 1779 O O . GLY A 1 223 ? 17.494 -13.383 -9.182 1.00 47.41 223 GLY A O 1
#

Radius of gyration: 30.01 Å; Cα contacts (8 Å, |Δi|>4): 154; chains: 1; bounding box: 62×41×100 Å

Solvent-accessible surface area (backbone atoms only — not comparable to full-atom values): 12318 Å² total; per-residue (Å²): 117,74,68,60,56,52,50,52,54,49,51,54,53,46,53,54,47,52,55,51,47,52,58,48,50,59,50,47,55,54,49,50,57,52,49,54,53,52,50,54,53,48,52,54,50,50,56,51,49,54,53,50,52,52,51,49,52,53,49,52,53,51,52,54,49,50,54,49,54,51,54,68,42,60,48,98,87,69,56,53,61,54,92,77,41,68,65,60,54,53,50,52,50,50,55,50,50,55,50,49,55,50,50,50,52,48,49,53,52,48,49,62,51,44,53,63,77,62,49,63,77,79,64,48,76,64,54,27,49,49,40,33,48,48,53,47,50,53,51,20,67,74,71,71,38,59,59,38,70,41,43,42,66,55,42,13,60,44,48,68,50,95,44,79,72,53,17,53,52,50,37,54,53,37,34,77,70,37,62,46,34,39,63,39,61,36,66,77,70,41,95,87,54,65,85,83,58,88,55,88,54,46,28,33,38,39,35,71,74,32,83,56,27,61,54,52,55,52,60,68,74,77,111

Sequence (223 aa):
MGGEVLLEQLAERVADLEAKVEAQEERGDRLEARVEELEDENEQLRAKLDEQEEQNQRVRASVSRIINDVREYSSEDGSSVDATSPNLVAEAANVGGELYDCIERSKENAGLLNFKTKRPESATVQEKYLNVLGRAEEKAQESGEDVVYLNYREVATHYGCAYNTDGYRVMEEMDERVPGVHYVDGHLANPEIDPTTKIKEKSIRVEWNHPDLRGWVRAHREG

Organism: NCBI:txid797209

Foldseek 3Di:
DVVVVVVVVVVVVVVVVVVVVVVVVVVVVVVVVVVVVVVVVVVVVVVVVVVVVVVVVVVVVVVVVVVVVQQPDQDPVRDRPPPPDPVNVVVVVVVVVVVVVVVVVVVVVVVVVVLVVPCPVPQPLLNLVLQLVVVVVVVCVVVVHQKAKDWLVSSCVSSVHDDSVVSLVNLVVCCVPAQQKHKAQPLVRDPPDDSPDPDRIIIIMHRNPRPCRVVSSVVSVVD